Protein AF-A0A930HSR8-F1 (afdb_monomer_lite)

Structure (mmCIF, N/CA/C/O backbone):
data_AF-A0A930HSR8-F1
#
_entry.id   AF-A0A930HSR8-F1
#
loop_
_atom_site.group_PDB
_atom_site.id
_atom_site.type_symbol
_atom_site.label_atom_id
_atom_site.label_alt_id
_atom_site.label_comp_id
_atom_site.label_asym_id
_atom_site.label_entity_id
_atom_site.label_seq_id
_atom_site.pdbx_PDB_ins_code
_atom_site.Cartn_x
_atom_site.Cartn_y
_atom_site.Cartn_z
_atom_site.occupancy
_atom_site.B_iso_or_equiv
_atom_site.auth_seq_id
_atom_site.auth_comp_id
_atom_site.auth_asym_id
_atom_site.auth_atom_id
_atom_site.pdbx_PDB_model_num
ATOM 1 N N . PRO A 1 1 ? -12.638 -20.831 17.268 1.00 45.84 1 PRO A N 1
ATOM 2 C CA . PRO A 1 1 ? -13.968 -20.301 16.888 1.00 45.84 1 PRO A CA 1
ATOM 3 C C . PRO A 1 1 ? -13.780 -19.045 16.035 1.00 45.84 1 PRO A C 1
ATOM 5 O O . PRO A 1 1 ? -13.174 -18.096 16.514 1.00 45.84 1 PRO A O 1
ATOM 8 N N . ASP A 1 2 ? -14.243 -19.056 14.787 1.00 42.59 2 ASP A N 1
ATOM 9 C CA . ASP A 1 2 ? -13.877 -18.049 13.773 1.00 42.59 2 ASP A CA 1
ATOM 10 C C . ASP A 1 2 ? -14.566 -16.676 13.941 1.00 42.59 2 ASP A C 1
ATOM 12 O O . ASP A 1 2 ? -14.637 -15.903 12.994 1.00 42.59 2 ASP A O 1
ATOM 16 N N . SER A 1 3 ? -15.090 -16.352 15.132 1.00 52.72 3 SER A N 1
ATOM 17 C CA . SER A 1 3 ? -15.753 -15.070 15.451 1.00 52.72 3 SER A CA 1
ATOM 18 C C . SER A 1 3 ? -16.795 -14.601 14.417 1.00 52.72 3 SER A C 1
ATOM 20 O O . SER A 1 3 ? -17.037 -13.407 14.262 1.00 52.72 3 SER A O 1
ATOM 22 N N . ILE A 1 4 ? -17.431 -15.539 13.706 1.00 63.81 4 ILE A N 1
ATOM 23 C CA . ILE A 1 4 ? -18.415 -15.239 12.662 1.00 63.81 4 ILE A CA 1
ATOM 24 C C . ILE A 1 4 ? -19.750 -14.894 13.324 1.00 63.81 4 ILE A C 1
ATOM 26 O O . ILE A 1 4 ? -20.379 -15.756 13.946 1.00 63.81 4 ILE A O 1
ATOM 30 N N . LEU A 1 5 ? -20.198 -13.648 13.155 1.00 68.50 5 LEU A N 1
ATOM 31 C CA . LEU A 1 5 ? -21.544 -13.218 13.528 1.00 68.50 5 LEU A CA 1
ATOM 32 C C . LEU A 1 5 ? -22.574 -13.970 12.674 1.00 68.50 5 LEU A C 1
ATOM 34 O O . LEU A 1 5 ? -22.466 -14.013 11.449 1.00 68.50 5 LEU A O 1
ATOM 38 N N . LYS A 1 6 ? -23.578 -14.565 13.320 1.00 73.88 6 LYS A N 1
ATOM 39 C CA . LYS A 1 6 ? -24.689 -15.246 12.647 1.00 73.88 6 LYS A CA 1
ATOM 40 C C . LYS A 1 6 ? -26.006 -14.645 13.104 1.00 73.88 6 LYS A C 1
ATOM 42 O O . LYS A 1 6 ? -26.254 -14.548 14.303 1.00 73.88 6 LYS A O 1
ATOM 47 N N . GLU A 1 7 ? -26.846 -14.276 12.147 1.00 75.94 7 GLU A N 1
ATOM 48 C CA . GLU A 1 7 ? -28.178 -13.748 12.423 1.00 75.94 7 GLU A CA 1
ATOM 49 C C . GLU A 1 7 ? -29.183 -14.885 12.628 1.00 75.94 7 GLU A C 1
ATOM 51 O O . GLU A 1 7 ? -29.197 -15.873 11.889 1.00 75.94 7 GLU A O 1
ATOM 56 N N . ILE A 1 8 ? -30.039 -14.737 13.638 1.00 75.50 8 ILE A N 1
ATOM 57 C CA . ILE A 1 8 ? -31.178 -15.621 13.896 1.00 75.50 8 ILE A CA 1
ATOM 58 C C . ILE A 1 8 ? -32.436 -14.771 14.073 1.00 75.50 8 ILE A C 1
ATOM 60 O O . ILE A 1 8 ? -32.384 -13.680 14.634 1.00 75.50 8 ILE A O 1
ATOM 64 N N . SER A 1 9 ? -33.583 -15.267 13.606 1.00 76.81 9 SER A N 1
ATOM 65 C CA . SER A 1 9 ? -34.865 -14.575 13.797 1.00 76.81 9 SER A CA 1
ATOM 66 C C . SER A 1 9 ? -35.239 -14.508 15.283 1.00 76.81 9 SER A C 1
ATOM 68 O O . SER A 1 9 ? -35.021 -15.489 16.001 1.00 76.81 9 SER A O 1
ATOM 70 N N . GLU A 1 10 ? -35.916 -13.440 15.703 1.00 73.31 10 GLU A N 1
ATOM 71 C CA . GLU A 1 10 ? -36.428 -13.277 17.071 1.00 73.31 10 GLU A CA 1
ATOM 72 C C . GLU A 1 10 ? -37.316 -14.454 17.517 1.00 73.31 10 GLU A C 1
ATOM 74 O O . GLU A 1 10 ? -37.155 -14.961 18.626 1.00 73.31 10 GLU A O 1
ATOM 79 N N . ASP A 1 11 ? -38.190 -14.955 16.637 1.00 74.75 11 ASP A N 1
ATOM 80 C CA . ASP A 1 11 ? -39.046 -16.118 16.920 1.00 74.75 11 ASP A CA 1
ATOM 81 C C . ASP A 1 11 ? -38.234 -17.381 17.223 1.00 74.75 11 ASP A C 1
ATOM 83 O O . ASP A 1 11 ? -38.582 -18.158 18.111 1.00 74.75 11 ASP A O 1
ATOM 87 N N . THR A 1 12 ? -37.131 -17.586 16.500 1.00 72.44 12 THR A N 1
ATOM 88 C CA . THR A 1 12 ? -36.207 -18.696 16.765 1.00 72.44 12 THR A CA 1
ATOM 89 C C . THR A 1 12 ? -35.508 -18.486 18.103 1.00 72.44 12 THR A C 1
ATOM 91 O O . THR A 1 12 ? -35.515 -19.397 18.921 1.00 72.44 12 THR A O 1
ATOM 94 N N . PHE A 1 13 ? -34.989 -17.286 18.380 1.00 72.56 13 PHE A N 1
ATOM 95 C CA . PHE A 1 13 ? -34.345 -16.971 19.659 1.00 72.56 13 PHE A CA 1
ATOM 96 C C . PHE A 1 13 ? -35.282 -17.188 20.859 1.00 72.56 13 PHE A C 1
ATOM 98 O O . PHE A 1 13 ? -34.909 -17.857 21.816 1.00 72.56 13 PHE A O 1
ATOM 105 N N . ARG A 1 14 ? -36.534 -16.716 20.788 1.00 70.50 14 ARG A N 1
ATOM 106 C CA . ARG A 1 14 ? -37.533 -16.880 21.863 1.00 70.50 14 ARG A CA 1
ATOM 107 C C . ARG A 1 14 ? -37.911 -18.339 22.136 1.00 70.50 14 ARG A C 1
ATOM 109 O O . ARG A 1 14 ? -38.393 -18.644 23.223 1.00 70.50 14 ARG A O 1
ATOM 116 N N . ARG A 1 15 ? -37.740 -19.230 21.154 1.00 69.44 15 ARG A N 1
ATOM 117 C CA . ARG A 1 15 ? -38.035 -20.671 21.269 1.00 69.44 15 ARG A CA 1
ATOM 118 C C . ARG A 1 15 ? -36.832 -21.491 21.728 1.00 69.44 15 ARG A C 1
ATOM 120 O O . ARG A 1 15 ? -37.000 -22.653 22.088 1.00 69.44 15 ARG A O 1
ATOM 127 N N . VAL A 1 16 ? -35.641 -20.903 21.712 1.00 69.00 16 VAL A N 1
ATOM 128 C CA . VAL A 1 16 ? -34.413 -21.520 22.203 1.00 69.00 16 VAL A CA 1
ATOM 129 C C . VAL A 1 16 ? -34.373 -21.347 23.724 1.00 69.00 16 VAL A C 1
ATOM 131 O O . VAL A 1 16 ? -34.068 -20.271 24.230 1.00 69.00 16 VAL A O 1
ATOM 134 N N . SER A 1 17 ? -34.716 -22.404 24.467 1.00 65.88 17 SER A N 1
ATOM 135 C CA . SER A 1 17 ? -34.492 -22.463 25.917 1.00 65.88 17 SER A CA 1
ATOM 136 C C . SER A 1 17 ? -33.136 -23.099 26.229 1.00 65.88 17 SER A C 1
ATOM 138 O O . SER A 1 17 ? -32.524 -23.756 25.382 1.00 65.88 17 SER A O 1
ATOM 140 N N . LYS A 1 18 ? -32.671 -22.929 27.472 1.00 63.41 18 LYS A N 1
ATOM 141 C CA . LYS A 1 18 ? -31.470 -23.614 27.966 1.00 63.41 18 LYS A CA 1
ATOM 142 C C . LYS A 1 18 ? -31.594 -25.136 27.802 1.00 63.41 18 LYS A C 1
ATOM 144 O O . LYS A 1 18 ? -30.636 -25.762 27.370 1.00 63.41 18 LYS A O 1
ATOM 149 N N . GLU A 1 19 ? -32.783 -25.699 28.034 1.00 63.97 19 GLU A N 1
ATOM 150 C CA . GLU A 1 19 ? -33.034 -27.137 27.863 1.00 63.97 19 GLU A CA 1
ATOM 151 C C . GLU A 1 19 ? -32.897 -27.568 26.396 1.00 63.97 19 GLU A C 1
ATOM 153 O O . GLU A 1 19 ? -32.244 -28.565 26.106 1.00 63.97 19 GLU A O 1
ATOM 158 N N . VAL A 1 20 ? -33.429 -26.777 25.455 1.00 64.31 20 VAL A N 1
ATOM 159 C CA . VAL A 1 20 ? -33.316 -27.057 24.012 1.00 64.31 20 VAL A CA 1
ATOM 160 C C . VAL A 1 20 ? -31.854 -27.014 23.548 1.00 64.31 20 VAL A C 1
ATOM 162 O O . VAL A 1 20 ? -31.445 -27.814 22.711 1.00 64.31 20 VAL A O 1
ATOM 165 N N . LEU A 1 21 ? -31.039 -26.105 24.092 1.00 65.12 21 LEU A N 1
ATOM 166 C CA . LEU A 1 21 ? -29.607 -26.018 23.772 1.00 65.12 21 LEU A CA 1
ATOM 167 C C . LEU A 1 21 ? -28.766 -27.131 24.412 1.00 65.12 21 LEU A C 1
ATOM 169 O O . LEU A 1 21 ? -27.708 -27.467 23.879 1.00 65.12 21 LEU A O 1
ATOM 173 N N . GLU A 1 22 ? -29.208 -27.674 25.547 1.00 62.16 22 GLU A N 1
ATOM 174 C CA . GLU A 1 22 ? -28.568 -28.801 26.234 1.00 62.16 22 GLU A CA 1
ATOM 175 C C . GLU A 1 22 ? -28.909 -30.145 25.568 1.00 62.16 22 GLU A C 1
ATOM 177 O O . GLU A 1 22 ? -28.028 -30.998 25.445 1.00 62.16 22 GLU A O 1
ATOM 182 N N . GLU A 1 23 ? -30.142 -30.320 25.073 1.00 62.81 23 GLU A N 1
ATOM 183 C CA . GLU A 1 23 ? -30.565 -31.512 24.317 1.00 62.81 23 GLU A CA 1
ATOM 184 C C . GLU A 1 23 ? -29.809 -31.663 22.991 1.00 62.81 23 GLU A C 1
ATOM 186 O O . GLU A 1 23 ? -29.464 -32.775 22.581 1.00 62.81 23 GLU A O 1
ATOM 191 N N . VAL A 1 24 ? -29.494 -30.546 22.329 1.00 61.38 24 VAL A N 1
ATOM 192 C CA . VAL A 1 24 ? -28.676 -30.531 21.110 1.00 61.38 24 VAL A CA 1
ATOM 193 C C . VAL A 1 24 ? -27.201 -30.399 21.501 1.00 61.38 24 VAL A C 1
ATOM 195 O O . VAL A 1 24 ? -26.554 -29.369 21.295 1.00 61.38 24 VAL A O 1
ATOM 198 N N . GLY A 1 25 ? -26.695 -31.459 22.136 1.00 51.09 25 GLY A N 1
ATOM 199 C CA . GLY A 1 25 ? -25.379 -31.516 22.771 1.00 51.09 25 GLY A CA 1
ATOM 200 C C . GLY A 1 25 ? -24.265 -30.832 21.968 1.00 51.09 25 GLY A C 1
ATOM 201 O O . GLY A 1 25 ? -23.979 -31.191 20.827 1.00 51.09 25 GLY A O 1
ATOM 202 N N . GLY A 1 26 ? -23.625 -29.841 22.594 1.00 59.12 26 GLY A N 1
ATOM 203 C CA . GLY A 1 26 ? -22.461 -29.124 22.066 1.00 59.12 26 GLY A CA 1
ATOM 204 C C . GLY A 1 26 ? -22.746 -27.728 21.505 1.00 59.12 26 GLY A C 1
ATOM 205 O O . GLY A 1 26 ? -21.828 -26.907 21.486 1.00 59.12 26 GLY A O 1
ATOM 206 N N . ILE A 1 27 ? -23.987 -27.394 21.124 1.00 62.84 27 ILE A N 1
ATOM 207 C CA . ILE A 1 27 ? -24.301 -26.077 20.528 1.00 62.84 27 ILE A CA 1
ATOM 208 C C . ILE A 1 27 ? -24.145 -24.931 21.531 1.00 62.84 27 ILE A C 1
ATOM 210 O O . ILE A 1 27 ? -23.561 -23.903 21.185 1.00 62.84 27 ILE A O 1
ATOM 214 N N . SER A 1 28 ? -24.575 -25.113 22.783 1.00 61.28 28 SER A N 1
ATOM 215 C CA . SER A 1 28 ? -24.410 -24.096 23.838 1.00 61.28 28 SER A CA 1
ATOM 216 C C . SER A 1 28 ? -22.945 -23.709 24.067 1.00 61.28 28 SER A C 1
ATOM 218 O O . SER A 1 28 ? -22.644 -22.575 24.425 1.00 61.28 28 SER A O 1
ATOM 220 N N . SER A 1 29 ? -22.014 -24.638 23.825 1.00 61.50 29 SER A N 1
ATOM 221 C CA . SER A 1 29 ? -20.582 -24.401 23.996 1.00 61.50 29 SER A CA 1
ATOM 222 C C . SER A 1 29 ? -19.934 -23.628 22.841 1.00 61.50 29 SER A C 1
ATOM 224 O O . SER A 1 29 ? -18.860 -23.060 23.028 1.00 61.50 29 SER A O 1
ATOM 226 N N . MET A 1 30 ? -20.594 -23.579 21.677 1.00 64.50 30 MET A N 1
ATOM 227 C CA . MET A 1 30 ? -20.129 -22.864 20.483 1.00 64.50 30 MET A CA 1
ATOM 228 C C . MET A 1 30 ? -20.591 -21.404 20.432 1.00 64.50 30 MET A C 1
ATOM 230 O O . MET A 1 30 ? -20.029 -20.613 19.675 1.00 64.50 30 MET A O 1
ATOM 234 N N . ILE A 1 31 ? -21.614 -21.041 21.207 1.00 68.44 31 ILE A N 1
ATOM 235 C CA . ILE A 1 31 ? -22.175 -19.689 21.232 1.00 68.44 31 ILE A CA 1
ATOM 236 C C . ILE A 1 31 ? -21.515 -18.911 22.374 1.00 68.44 31 ILE A C 1
ATOM 238 O O . ILE A 1 31 ? -21.717 -19.238 23.540 1.00 68.44 31 ILE A O 1
ATOM 242 N N . LYS A 1 32 ? -20.721 -17.881 22.037 1.00 67.00 32 LYS A N 1
ATOM 243 C CA . LYS A 1 32 ? -20.075 -17.004 23.035 1.00 67.00 32 LYS A CA 1
ATOM 244 C C . LYS A 1 32 ? -21.041 -15.939 23.569 1.00 67.00 32 LYS A C 1
ATOM 246 O O . LYS A 1 32 ? -21.108 -15.735 24.774 1.00 67.00 32 LYS A O 1
ATOM 251 N N . TYR A 1 33 ? -21.814 -15.306 22.682 1.00 73.44 33 TYR A N 1
ATOM 252 C CA . TYR A 1 33 ? -22.761 -14.241 23.022 1.00 73.44 33 TYR A CA 1
ATOM 253 C C . TYR A 1 33 ? -24.078 -14.399 22.268 1.00 73.44 33 TYR A C 1
ATOM 255 O O . TYR A 1 33 ? -24.089 -14.793 21.102 1.00 73.44 33 TYR A O 1
ATOM 263 N N . PHE A 1 34 ? -25.172 -14.003 22.916 1.00 75.50 34 PHE A N 1
ATOM 264 C CA . PHE A 1 34 ? -26.407 -13.631 22.237 1.00 75.50 34 PHE A CA 1
ATOM 265 C C . PHE A 1 34 ? -26.520 -12.110 22.258 1.00 75.50 34 PHE A C 1
ATOM 267 O O . PHE A 1 34 ? -26.535 -11.505 23.327 1.00 75.50 34 PHE A O 1
ATOM 274 N N . VAL A 1 35 ? -26.587 -11.496 21.077 1.00 74.56 35 VAL A N 1
ATOM 275 C CA . VAL A 1 35 ? -26.732 -10.045 20.939 1.00 74.56 35 VAL A CA 1
ATOM 276 C C . VAL A 1 35 ? -28.185 -9.737 20.596 1.00 74.56 35 VAL A C 1
ATOM 278 O O . VAL A 1 35 ? -28.711 -10.247 19.610 1.00 74.56 35 VAL A O 1
ATOM 281 N N . MET A 1 36 ? -28.831 -8.902 21.409 1.00 74.56 36 MET A N 1
ATOM 282 C CA . MET A 1 36 ? -30.168 -8.373 21.139 1.00 74.56 36 MET A CA 1
ATOM 283 C C . MET A 1 36 ? -30.115 -6.851 21.075 1.00 74.56 36 MET A C 1
ATOM 285 O O . MET A 1 36 ? -29.617 -6.209 21.997 1.00 74.56 36 MET A O 1
ATOM 289 N N . ALA A 1 37 ? -30.679 -6.276 20.016 1.00 70.94 37 ALA A N 1
ATOM 290 C CA . ALA A 1 37 ? -30.852 -4.837 19.886 1.00 70.94 37 ALA A CA 1
ATOM 291 C C . ALA A 1 37 ? -32.302 -4.457 20.212 1.00 70.94 37 ALA A C 1
ATOM 293 O O . ALA A 1 37 ? -33.238 -4.991 19.619 1.00 70.94 37 ALA A O 1
ATOM 294 N N . TYR A 1 38 ? -32.487 -3.512 21.133 1.00 69.06 38 TYR A N 1
ATOM 295 C CA . TYR A 1 38 ? -33.787 -2.922 21.448 1.00 69.06 38 TYR A CA 1
ATOM 296 C C . TYR A 1 38 ? -33.739 -1.422 21.181 1.00 69.06 38 TYR A C 1
ATOM 298 O O . TYR A 1 38 ? -32.810 -0.742 21.613 1.00 69.06 38 TYR A O 1
ATOM 306 N N . ALA A 1 39 ? -34.772 -0.887 20.530 1.00 67.88 39 ALA A N 1
ATOM 307 C CA . ALA A 1 39 ? -34.952 0.554 20.395 1.00 67.88 39 ALA A CA 1
ATOM 308 C C . ALA A 1 39 ? -35.372 1.153 21.752 1.00 67.88 39 ALA A C 1
ATOM 310 O O . ALA A 1 39 ? -36.559 1.305 22.041 1.00 67.88 39 ALA A O 1
ATOM 311 N N . ASN A 1 40 ? -34.393 1.445 22.611 1.00 65.81 40 ASN A N 1
ATOM 312 C CA . ASN A 1 40 ? -34.601 2.046 23.924 1.00 65.81 40 ASN A CA 1
ATOM 313 C C . ASN A 1 40 ? -33.709 3.279 24.087 1.00 65.81 40 ASN A C 1
ATOM 315 O O . ASN A 1 40 ? -32.489 3.156 24.175 1.00 65.81 40 ASN A O 1
ATOM 319 N N . LYS A 1 41 ? -34.341 4.452 24.209 1.00 61.16 41 LYS A N 1
ATOM 320 C CA . LYS A 1 41 ? -33.655 5.744 24.369 1.00 61.16 41 LYS A CA 1
ATOM 321 C C . LYS A 1 41 ? -32.701 5.790 25.561 1.00 61.16 41 LYS A C 1
ATOM 323 O O . LYS A 1 41 ? -31.690 6.477 25.531 1.00 61.16 41 LYS A O 1
ATOM 328 N N . GLY A 1 42 ? -32.998 5.024 26.608 1.00 60.12 42 GLY A N 1
ATOM 329 C CA . GLY A 1 42 ? -32.154 4.924 27.790 1.00 60.12 42 GLY A CA 1
ATOM 330 C C . GLY A 1 42 ? -30.865 4.114 27.595 1.00 60.12 42 GLY A C 1
ATOM 331 O O . GLY A 1 42 ? -30.001 4.156 28.468 1.00 60.12 42 GLY A O 1
ATOM 332 N N . LEU A 1 43 ? -30.726 3.377 26.487 1.00 62.94 43 LEU A N 1
ATOM 333 C CA . LEU A 1 43 ? -29.611 2.458 26.222 1.00 62.94 43 LEU A CA 1
ATOM 334 C C . LEU A 1 43 ? -28.806 2.809 24.961 1.00 62.94 43 LEU A C 1
ATOM 336 O O . LEU A 1 43 ? -27.891 2.081 24.603 1.00 62.94 43 LEU A O 1
ATOM 340 N N . GLU A 1 44 ? -29.082 3.929 24.294 1.00 58.97 44 GLU A N 1
ATOM 341 C CA . GLU A 1 44 ? -28.464 4.280 22.999 1.00 58.97 44 GLU A CA 1
ATOM 342 C C . GLU A 1 44 ? -26.932 4.366 23.006 1.00 58.97 44 GLU A C 1
ATOM 344 O O . GLU A 1 44 ? -26.301 4.262 21.959 1.00 58.97 44 GLU A O 1
ATOM 349 N N . ARG A 1 45 ? -26.323 4.554 24.180 1.00 60.94 45 ARG A N 1
ATOM 350 C CA . ARG A 1 45 ? -24.862 4.609 24.363 1.00 60.94 45 ARG A CA 1
ATOM 351 C C . ARG A 1 45 ? -24.343 3.547 25.327 1.00 60.94 45 ARG A C 1
ATOM 353 O O . ARG A 1 45 ? -23.232 3.669 25.833 1.00 60.94 45 ARG A O 1
ATOM 360 N N . LEU A 1 46 ? -25.167 2.550 25.641 1.00 68.50 46 LEU A N 1
ATOM 361 C CA . LEU A 1 46 ? -24.895 1.551 26.667 1.00 68.50 46 LEU A CA 1
ATOM 362 C C . LEU A 1 46 ? -25.198 0.167 26.112 1.00 68.50 46 LEU A C 1
ATOM 364 O O . LEU A 1 46 ? -26.332 -0.144 25.762 1.00 68.50 46 LEU A O 1
ATOM 368 N N . SER A 1 47 ? -24.183 -0.687 26.096 1.00 73.88 47 SER A N 1
ATOM 369 C CA . SER A 1 47 ? -24.388 -2.121 25.918 1.00 73.88 47 SER A CA 1
ATOM 370 C C . SER A 1 47 ? -24.438 -2.776 27.292 1.00 73.88 47 SER A C 1
ATOM 372 O O . SER A 1 47 ? -23.558 -2.549 28.121 1.00 73.88 47 SER A O 1
ATOM 374 N N . ILE A 1 48 ? -25.483 -3.564 27.544 1.00 78.44 48 ILE A N 1
ATOM 375 C CA . ILE A 1 48 ? -25.608 -4.351 28.772 1.00 78.44 48 ILE A CA 1
ATOM 376 C C . ILE A 1 48 ? -25.233 -5.784 28.440 1.00 78.44 48 ILE A C 1
ATOM 378 O O . ILE A 1 48 ? -25.809 -6.393 27.539 1.00 78.44 48 ILE A O 1
ATOM 382 N N . LEU A 1 49 ? -24.283 -6.310 29.200 1.00 79.25 49 LEU A N 1
ATOM 383 C CA . LEU A 1 49 ? -23.840 -7.685 29.096 1.00 79.25 49 LEU A CA 1
ATOM 384 C C . LEU A 1 49 ? -24.345 -8.450 30.314 1.00 79.25 49 LEU A C 1
ATOM 386 O O . LEU A 1 49 ? -23.884 -8.223 31.431 1.00 79.25 49 LEU A O 1
ATOM 390 N N . ASP A 1 50 ? -25.337 -9.309 30.094 1.00 78.50 50 ASP A N 1
ATOM 391 C CA . ASP A 1 50 ? -25.867 -10.186 31.135 1.00 78.50 50 ASP A CA 1
ATOM 392 C C . ASP A 1 50 ? -24.994 -11.440 31.235 1.00 78.50 50 ASP A C 1
ATOM 394 O O . ASP A 1 50 ? -24.793 -12.152 30.247 1.00 78.50 50 ASP A O 1
ATOM 398 N N . THR A 1 51 ? -24.434 -11.692 32.417 1.00 70.12 51 THR A N 1
ATOM 399 C CA . THR A 1 51 ? -23.525 -12.817 32.660 1.00 70.12 51 THR A CA 1
ATOM 400 C C . THR A 1 51 ? -24.224 -13.900 33.480 1.00 70.12 51 THR A C 1
ATOM 402 O O . THR A 1 51 ? -24.978 -13.571 34.400 1.00 70.12 51 THR A O 1
ATOM 405 N N . PRO A 1 52 ? -23.924 -15.194 33.262 1.00 64.69 52 PRO A N 1
ATOM 406 C CA . PRO A 1 52 ? -24.277 -16.236 34.221 1.00 64.69 52 PRO A CA 1
ATOM 407 C C . PRO A 1 52 ? -23.818 -15.861 35.642 1.00 64.69 52 PRO A C 1
ATOM 409 O O . PRO A 1 52 ? -22.809 -15.181 35.830 1.00 64.69 52 PRO A O 1
ATOM 412 N N . GLY A 1 53 ? -24.572 -16.272 36.663 1.00 59.00 53 GLY A N 1
ATOM 413 C CA . GLY A 1 53 ? -24.261 -15.907 38.045 1.00 59.00 53 GLY A CA 1
ATOM 414 C C . GLY A 1 53 ? -22.899 -16.445 38.502 1.00 59.00 53 GLY A C 1
ATOM 415 O O . GLY A 1 53 ? -22.586 -17.610 38.283 1.00 59.00 53 GLY A O 1
ATOM 416 N N . PHE A 1 54 ? -22.147 -15.626 39.247 1.00 55.72 54 PHE A N 1
ATOM 417 C CA . PHE A 1 54 ? -20.843 -15.924 39.877 1.00 55.72 54 PHE A CA 1
ATOM 418 C C . PHE A 1 54 ? -20.821 -17.113 40.870 1.00 55.72 54 PHE A C 1
ATOM 420 O O . PHE A 1 54 ? -19.880 -17.258 41.653 1.00 55.72 54 PHE A O 1
ATOM 427 N N . SER A 1 55 ? -21.891 -17.904 40.941 1.00 52.41 55 SER A N 1
ATOM 428 C CA . SER A 1 55 ? -22.093 -18.992 41.899 1.00 52.41 55 SER A CA 1
ATOM 429 C C . SER A 1 55 ? -22.083 -20.381 41.262 1.00 52.41 55 SER A C 1
ATOM 431 O O . SER A 1 55 ? -22.365 -21.348 41.971 1.00 52.41 55 SER A O 1
ATOM 433 N N . SER A 1 56 ? -21.816 -20.506 39.959 1.00 51.34 56 SER A N 1
ATOM 434 C CA . SER A 1 56 ? -21.680 -21.816 39.322 1.00 51.34 56 SER A CA 1
ATOM 435 C C . SER A 1 56 ? -20.470 -22.569 39.896 1.00 51.34 56 SER A C 1
ATOM 437 O O . SER A 1 56 ? -19.434 -21.993 40.225 1.00 51.34 56 SER A O 1
ATOM 439 N N . GLN A 1 57 ? -20.633 -23.879 40.079 1.00 51.03 57 GLN A N 1
ATOM 440 C CA . GLN A 1 57 ? -19.576 -24.808 40.505 1.00 51.03 57 GLN A CA 1
ATOM 441 C C . GLN A 1 57 ? -18.751 -25.340 39.325 1.00 51.03 57 GLN A C 1
ATOM 443 O O . GLN A 1 57 ? -17.938 -26.242 39.509 1.00 51.03 57 GLN A O 1
ATOM 448 N N . ASP A 1 58 ? -18.975 -24.795 38.131 1.00 60.91 58 ASP A N 1
ATOM 449 C CA . ASP A 1 58 ? -18.341 -25.216 36.890 1.00 60.91 58 ASP A CA 1
ATOM 450 C C . ASP A 1 58 ? -17.163 -24.285 36.563 1.00 60.91 58 ASP A C 1
ATOM 452 O O . ASP A 1 58 ? -1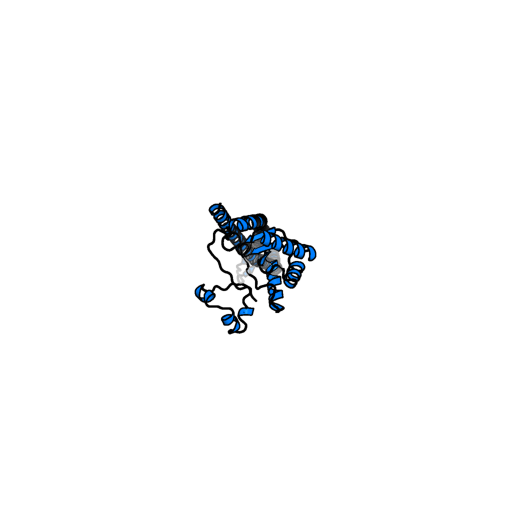7.340 -23.079 36.377 1.00 60.91 58 ASP A O 1
ATOM 456 N N . GLU A 1 59 ? -15.952 -24.843 36.507 1.00 60.81 59 GLU A N 1
ATOM 457 C CA . GLU A 1 59 ? -14.722 -24.109 36.178 1.00 60.81 59 GLU A CA 1
ATOM 458 C C . GLU A 1 59 ? -14.789 -23.466 34.778 1.00 60.81 59 GLU A C 1
ATOM 460 O O . GLU A 1 59 ? -14.168 -22.427 34.543 1.00 60.81 59 GLU A O 1
ATOM 465 N N . VAL A 1 60 ? -15.589 -24.027 33.859 1.00 62.59 60 VAL A N 1
ATOM 466 C CA . VAL A 1 60 ? -15.791 -23.481 32.507 1.00 62.59 60 VAL A CA 1
ATOM 467 C C . VAL A 1 60 ? -16.631 -22.202 32.541 1.00 62.59 60 VAL A C 1
ATOM 469 O O . VAL A 1 60 ? -16.330 -21.246 31.821 1.00 62.59 60 VAL A O 1
ATOM 472 N N . ASP A 1 61 ? -17.658 -22.152 33.392 1.00 60.81 61 ASP A N 1
ATOM 473 C CA . ASP A 1 61 ? -18.498 -20.963 33.566 1.00 60.81 61 ASP A CA 1
ATOM 474 C C . ASP A 1 61 ? -17.734 -19.835 34.264 1.00 60.81 61 ASP A C 1
ATOM 476 O O . ASP A 1 61 ? -17.914 -18.661 33.927 1.00 60.81 61 ASP A O 1
ATOM 480 N N . GLU A 1 62 ? -16.848 -20.179 35.203 1.00 64.06 62 GLU A N 1
ATOM 481 C CA . GLU A 1 62 ? -15.972 -19.210 35.860 1.00 64.06 62 GLU A CA 1
ATOM 482 C C . GLU A 1 62 ? -15.038 -18.558 34.832 1.00 64.06 62 GLU A C 1
ATOM 484 O O . GLU A 1 62 ? -15.021 -17.334 34.722 1.00 64.06 62 GLU A O 1
ATOM 489 N N . GLN A 1 63 ? -14.350 -19.354 34.005 1.00 64.62 63 GLN A N 1
ATOM 490 C CA . GLN A 1 63 ? -13.438 -18.855 32.968 1.00 64.62 63 GLN A CA 1
ATOM 491 C C . GLN A 1 63 ? -14.152 -17.982 31.921 1.00 64.62 63 GLN A C 1
ATOM 493 O O . GLN A 1 63 ? -13.644 -16.927 31.539 1.00 64.62 63 GLN A O 1
ATOM 498 N N . ARG A 1 64 ? -15.358 -18.371 31.485 1.00 64.62 64 ARG A N 1
ATOM 499 C CA . ARG A 1 64 ? -16.172 -17.556 30.562 1.00 64.62 64 ARG A CA 1
ATOM 500 C C . ARG A 1 64 ? -16.570 -16.227 31.185 1.00 64.62 64 ARG A C 1
ATOM 502 O O . ARG A 1 64 ? -16.454 -15.188 30.546 1.00 64.62 64 ARG A O 1
ATOM 509 N N . THR A 1 65 ? -17.000 -16.250 32.441 1.00 63.72 65 THR A N 1
ATOM 510 C CA . THR A 1 65 ? -17.373 -15.036 33.173 1.00 63.72 65 THR A CA 1
ATOM 511 C C . THR A 1 65 ? -16.155 -14.121 33.375 1.00 63.72 65 THR A C 1
ATOM 513 O O . THR A 1 65 ? -16.285 -12.905 33.271 1.00 63.72 65 THR A O 1
ATOM 516 N N . MET A 1 66 ? -14.953 -14.681 33.569 1.00 68.88 66 MET A N 1
ATOM 517 C CA . MET A 1 66 ? -13.697 -13.919 33.660 1.00 68.88 66 MET A CA 1
ATOM 518 C C . MET A 1 66 ? -13.349 -13.174 32.366 1.00 68.88 66 MET A C 1
ATOM 520 O O . MET A 1 66 ? -13.022 -11.988 32.425 1.00 68.88 66 MET A O 1
ATOM 524 N N . GLU A 1 67 ? -13.399 -13.852 31.212 1.00 65.38 67 GLU A N 1
ATOM 525 C CA . GLU A 1 67 ? -13.109 -13.233 29.907 1.00 65.38 67 GLU A CA 1
ATOM 526 C C . GLU A 1 67 ? -14.052 -12.056 29.642 1.00 65.38 67 GLU A C 1
ATOM 528 O O . GLU A 1 67 ? -13.624 -10.992 29.201 1.00 65.38 67 GLU A O 1
ATOM 533 N N . VAL A 1 68 ? -15.319 -12.227 30.013 1.00 66.06 68 VAL A N 1
ATOM 534 C CA . VAL A 1 68 ? -16.384 -11.253 29.796 1.00 66.06 68 VAL A CA 1
ATOM 535 C C . VAL A 1 68 ? -16.247 -10.003 30.679 1.00 66.06 68 VAL A C 1
ATOM 537 O O . VAL A 1 68 ? -16.480 -8.890 30.213 1.00 66.06 68 VAL A O 1
ATOM 540 N N . ILE A 1 69 ? -15.827 -10.142 31.941 1.00 68.94 69 ILE A N 1
ATOM 541 C CA . ILE A 1 69 ? -15.735 -9.010 32.887 1.00 68.94 69 ILE A CA 1
ATOM 542 C C . ILE A 1 69 ? -14.738 -7.935 32.439 1.00 68.94 69 ILE A C 1
ATOM 544 O O . ILE A 1 69 ? -14.959 -6.751 32.700 1.00 68.94 69 ILE A O 1
ATOM 548 N N . ASN A 1 70 ? -13.653 -8.324 31.767 1.00 66.81 70 ASN A N 1
ATOM 549 C CA . ASN A 1 70 ? -12.636 -7.377 31.302 1.00 66.81 70 ASN A CA 1
ATOM 550 C C . ASN A 1 70 ? -12.992 -6.682 29.978 1.00 66.81 70 ASN A C 1
ATOM 552 O O . ASN A 1 70 ? -12.357 -5.680 29.647 1.00 66.81 70 ASN A O 1
ATOM 556 N N . GLU A 1 71 ? -14.006 -7.162 29.250 1.00 70.88 71 GLU A N 1
ATOM 557 C CA . GLU A 1 71 ? -14.520 -6.507 28.038 1.00 70.88 71 GLU A CA 1
ATOM 558 C C . GLU A 1 71 ? -15.389 -5.269 28.371 1.00 70.88 71 GLU A C 1
ATOM 560 O O . GLU A 1 71 ? -15.608 -4.421 27.508 1.00 70.88 71 GLU A O 1
ATOM 565 N N . CYS A 1 72 ? -15.846 -5.119 29.623 1.00 76.81 72 CYS A N 1
ATOM 566 C CA . CYS A 1 72 ? -16.735 -4.037 30.062 1.00 76.81 72 CYS A CA 1
ATOM 567 C C . CYS A 1 72 ? -15.995 -2.789 30.590 1.00 76.81 72 CYS A C 1
ATOM 569 O O . CYS A 1 72 ? -14.912 -2.868 31.175 1.00 76.81 72 CYS A O 1
ATOM 571 N N . ASP A 1 73 ? -16.638 -1.620 30.486 1.00 78.31 73 ASP A N 1
ATOM 572 C CA . ASP A 1 73 ? -16.144 -0.365 31.079 1.00 78.31 73 ASP A CA 1
ATOM 573 C C . ASP A 1 73 ? -16.401 -0.262 32.592 1.00 78.31 73 ASP A C 1
ATOM 575 O O . ASP A 1 73 ? -15.648 0.400 33.307 1.00 78.31 73 ASP A O 1
ATOM 579 N N . ALA A 1 74 ? -17.447 -0.924 33.094 1.00 83.50 74 ALA A N 1
ATOM 580 C CA . ALA A 1 74 ? -17.800 -0.996 34.510 1.00 83.50 74 ALA A CA 1
ATOM 581 C C . ALA A 1 74 ? -18.571 -2.288 34.820 1.00 83.50 74 ALA A C 1
ATOM 583 O O . ALA A 1 74 ? -19.283 -2.812 33.964 1.00 83.50 74 ALA A O 1
ATOM 584 N N . LEU A 1 75 ? -18.471 -2.770 36.063 1.00 86.81 75 LEU A N 1
ATOM 585 C CA . LEU A 1 75 ? -19.254 -3.901 36.565 1.00 86.81 75 LEU A CA 1
ATOM 586 C C . LEU A 1 75 ? -20.362 -3.409 37.503 1.00 86.81 75 LEU A C 1
ATOM 588 O O . LEU A 1 75 ? -20.090 -2.715 38.484 1.00 86.81 75 LEU A O 1
ATOM 592 N N . PHE A 1 76 ? -21.600 -3.827 37.238 1.00 87.31 76 PHE A N 1
ATOM 593 C CA . PHE A 1 76 ? -22.750 -3.601 38.113 1.00 87.31 76 PHE A CA 1
ATOM 594 C C . PHE A 1 76 ? -23.133 -4.905 38.807 1.00 87.31 76 PHE A C 1
ATOM 596 O O . PHE A 1 76 ? -23.726 -5.797 38.205 1.00 87.31 76 PHE A O 1
ATOM 603 N N . TRP A 1 77 ? -22.797 -5.027 40.090 1.00 88.25 77 TRP A N 1
ATOM 604 C CA . TRP A 1 77 ? -23.105 -6.222 40.863 1.00 88.25 77 TRP A CA 1
ATOM 605 C C . TRP A 1 77 ? -24.446 -6.082 41.585 1.00 88.25 77 TRP A C 1
ATOM 607 O O . TRP A 1 77 ? -24.595 -5.279 42.508 1.00 88.25 77 TRP A O 1
ATOM 617 N N . VAL A 1 78 ? -25.432 -6.869 41.155 1.00 87.75 78 VAL A N 1
ATOM 618 C CA . VAL A 1 78 ? -26.787 -6.861 41.718 1.00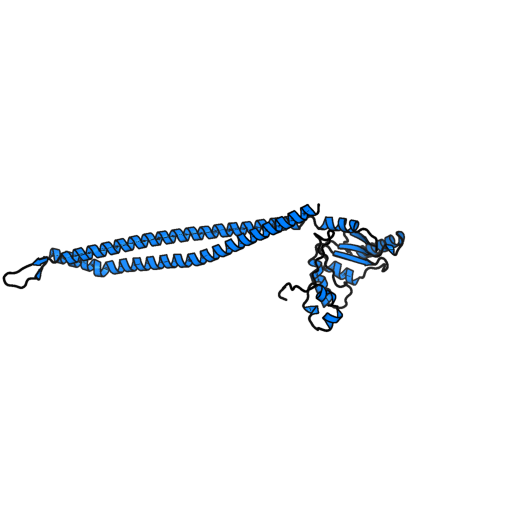 87.75 78 VAL A CA 1
ATOM 619 C C . VAL A 1 78 ? -26.865 -7.744 42.966 1.00 87.75 78 VAL A C 1
ATOM 621 O O . VAL A 1 78 ? -26.548 -8.932 42.922 1.00 87.75 78 VAL A O 1
ATOM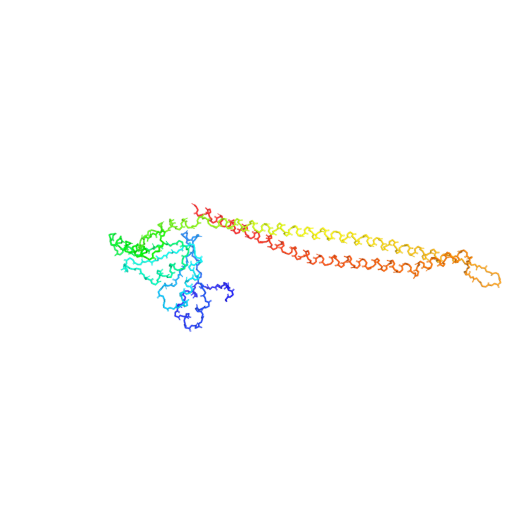 624 N N . VAL A 1 79 ? -27.325 -7.169 44.078 1.00 88.00 79 VAL A N 1
ATOM 625 C CA . VAL A 1 79 ? -27.446 -7.817 45.390 1.00 88.00 79 VAL A CA 1
ATOM 626 C C . VAL A 1 79 ? -28.871 -7.653 45.908 1.00 88.00 79 VAL A C 1
ATOM 628 O O . VAL A 1 79 ? -29.389 -6.544 45.977 1.00 88.00 79 VAL A O 1
ATOM 631 N N . ASP A 1 80 ? -29.515 -8.750 46.302 1.00 87.44 80 ASP A N 1
ATOM 632 C CA . ASP A 1 80 ? -30.849 -8.712 46.910 1.00 87.44 80 ASP A CA 1
ATOM 633 C C . ASP A 1 80 ? -30.770 -8.172 48.349 1.00 87.44 80 ASP A C 1
ATOM 635 O O . ASP A 1 80 ? -30.078 -8.743 49.193 1.00 87.44 80 ASP A O 1
ATOM 639 N N . VAL A 1 81 ? -31.511 -7.106 48.675 1.00 87.56 81 VAL A N 1
ATOM 640 C CA . VAL A 1 81 ? -31.542 -6.538 50.038 1.00 87.56 81 VAL A CA 1
ATOM 641 C C . VAL A 1 81 ? -31.998 -7.555 51.098 1.00 87.56 81 VAL A C 1
ATOM 643 O O . VAL A 1 81 ? -31.733 -7.400 52.298 1.00 87.56 81 VAL A O 1
ATOM 646 N N . ASN A 1 82 ? -32.700 -8.609 50.679 1.00 84.38 82 ASN A N 1
ATOM 647 C CA . ASN A 1 82 ? -33.216 -9.654 51.551 1.00 84.38 82 ASN A CA 1
ATOM 648 C C . ASN A 1 82 ? -32.173 -10.719 51.907 1.00 84.38 82 ASN A C 1
ATOM 650 O O . ASN A 1 82 ? -32.318 -11.341 52.956 1.00 84.38 82 ASN A O 1
ATOM 654 N N . SER A 1 83 ? -31.112 -10.903 51.110 1.00 78.81 83 SER A N 1
ATOM 655 C CA . SER A 1 83 ? -30.067 -11.894 51.419 1.00 78.81 83 SER A CA 1
ATOM 656 C C . SER A 1 83 ? -29.179 -11.464 52.591 1.00 78.81 83 SER A C 1
ATOM 658 O O . SER A 1 83 ? -28.612 -12.308 53.285 1.00 78.81 83 SER A O 1
ATOM 660 N N . GLY A 1 84 ? -29.040 -10.149 52.810 1.00 62.12 84 GLY A N 1
ATOM 661 C CA . GLY A 1 84 ? -28.300 -9.544 53.925 1.00 62.12 84 GLY A CA 1
ATOM 662 C C . GLY A 1 84 ? -26.794 -9.839 53.960 1.00 62.12 84 GLY A C 1
ATOM 663 O O . GLY A 1 84 ? -26.106 -9.367 54.861 1.00 62.12 84 GLY A O 1
ATOM 664 N N . THR A 1 85 ? -26.273 -10.613 53.006 1.00 68.31 85 THR A N 1
ATOM 665 C CA . THR A 1 85 ? -24.883 -11.077 52.957 1.00 68.31 85 THR A CA 1
ATOM 666 C C . THR A 1 85 ? -24.416 -11.212 51.509 1.00 68.31 85 THR A C 1
ATOM 668 O O . THR A 1 85 ? -25.196 -11.547 50.614 1.00 68.31 85 THR A O 1
ATOM 671 N N . LEU A 1 86 ? -23.132 -10.930 51.279 1.00 79.94 86 LEU A N 1
ATOM 672 C CA . LEU A 1 86 ? -22.483 -11.126 49.985 1.00 79.94 86 LEU A CA 1
ATOM 673 C C . LEU A 1 86 ? -21.890 -12.535 49.885 1.00 79.94 86 LEU A C 1
ATOM 675 O O . LEU A 1 86 ? -21.336 -13.056 50.854 1.00 79.94 86 LEU A O 1
ATOM 679 N N . ASN A 1 87 ? -21.941 -13.123 48.690 1.00 78.12 87 ASN A N 1
ATOM 680 C CA . ASN A 1 87 ? -21.291 -14.399 48.406 1.00 78.12 87 ASN A CA 1
ATOM 681 C C . ASN A 1 87 ? -19.761 -14.223 48.378 1.00 78.12 87 ASN A C 1
ATOM 683 O O . ASN A 1 87 ? -19.223 -13.529 47.516 1.00 78.12 87 ASN A O 1
ATOM 687 N N . THR A 1 88 ? -19.055 -14.878 49.303 1.00 75.06 88 THR A N 1
ATOM 688 C CA . THR A 1 88 ? -17.592 -14.788 49.435 1.00 75.06 88 THR A CA 1
ATOM 689 C C . THR A 1 88 ? -16.841 -15.278 48.193 1.00 75.06 88 THR A C 1
ATOM 691 O O . THR A 1 88 ? -15.816 -14.696 47.852 1.00 75.06 88 THR A O 1
ATOM 694 N N . ARG A 1 89 ? -17.354 -16.284 47.467 1.00 75.00 89 ARG A N 1
ATOM 695 C CA . ARG A 1 89 ? -16.729 -16.766 46.221 1.00 75.00 89 ARG A CA 1
ATOM 696 C C . ARG A 1 89 ? -16.773 -15.692 45.138 1.00 75.00 89 ARG A C 1
ATOM 698 O O . ARG A 1 89 ? -15.752 -15.410 44.522 1.00 75.00 89 ARG A O 1
ATOM 705 N N . SER A 1 90 ? -17.923 -15.041 44.967 1.00 77.81 90 SER A N 1
ATOM 706 C CA . SER A 1 90 ? -18.077 -13.939 44.012 1.00 77.81 90 SER A CA 1
ATOM 707 C C . SER A 1 90 ? -17.136 -12.778 44.342 1.00 77.81 90 SER A C 1
ATOM 709 O O . SER A 1 90 ? -16.535 -12.206 43.441 1.00 77.81 90 SER A O 1
ATOM 711 N N . ILE A 1 91 ? -16.928 -12.482 45.632 1.00 82.81 91 ILE A N 1
ATOM 712 C CA . ILE A 1 91 ? -15.953 -11.467 46.061 1.00 82.81 91 ILE A CA 1
ATOM 713 C C . ILE A 1 91 ? -14.528 -11.850 45.652 1.00 82.81 91 ILE A C 1
ATOM 715 O O . ILE A 1 91 ? -13.801 -10.991 45.158 1.00 82.81 91 ILE A O 1
ATOM 719 N N . CYS A 1 92 ? -14.120 -13.111 45.838 1.00 79.94 92 CYS A N 1
ATOM 720 C CA . CYS A 1 92 ? -12.793 -13.574 45.428 1.00 79.94 92 CYS A CA 1
ATOM 721 C C . CYS A 1 92 ? -12.572 -13.394 43.922 1.00 79.94 92 CYS A C 1
ATOM 723 O O . CYS A 1 92 ? -11.559 -12.816 43.534 1.00 79.94 92 CYS A O 1
ATOM 725 N N . VAL A 1 93 ? -13.539 -13.814 43.099 1.00 77.88 93 VAL A N 1
ATOM 726 C CA . VAL A 1 93 ? -13.470 -13.675 41.636 1.00 77.88 93 VAL A CA 1
ATOM 727 C C . VAL A 1 93 ? -13.383 -12.201 41.241 1.00 77.88 93 VAL A C 1
ATOM 729 O O . VAL A 1 93 ? -12.450 -11.799 40.549 1.00 77.88 93 VAL A O 1
ATOM 732 N N . ILE A 1 94 ? -14.294 -11.360 41.738 1.00 83.06 94 ILE A N 1
ATOM 733 C CA . ILE A 1 94 ? -14.295 -9.929 41.407 1.00 83.06 94 ILE A CA 1
ATOM 734 C C . ILE A 1 94 ? -12.970 -9.287 41.831 1.00 83.06 94 ILE A C 1
ATOM 736 O O . ILE A 1 94 ? -12.352 -8.580 41.046 1.00 83.06 94 ILE A O 1
ATOM 740 N N . ARG A 1 95 ? -12.478 -9.558 43.042 1.00 83.62 95 ARG A N 1
ATOM 741 C CA . ARG A 1 95 ? -11.225 -8.969 43.530 1.00 83.62 95 ARG A CA 1
ATOM 742 C C . ARG A 1 95 ? -10.004 -9.398 42.717 1.00 83.62 95 ARG A C 1
ATOM 744 O O . ARG A 1 95 ? -9.071 -8.612 42.575 1.00 83.62 95 ARG A O 1
ATOM 751 N N . GLN A 1 96 ? -9.969 -10.646 42.268 1.00 79.50 96 GLN A N 1
ATOM 752 C CA . GLN A 1 96 ? -8.823 -11.181 41.544 1.00 79.50 96 GLN A CA 1
ATOM 753 C C . GLN A 1 96 ? -8.764 -10.674 40.100 1.00 79.50 96 GLN A C 1
ATOM 755 O O . GLN A 1 96 ? -7.664 -10.468 39.592 1.00 79.50 96 GLN A O 1
ATOM 760 N N . TYR A 1 97 ? -9.919 -10.462 39.462 1.00 76.19 97 TYR A N 1
ATOM 761 C CA . TYR A 1 97 ? -9.992 -10.269 38.011 1.00 76.19 97 TYR A CA 1
ATOM 762 C C . TYR A 1 97 ? -10.573 -8.924 37.558 1.00 76.19 97 TYR A C 1
ATOM 764 O O . TYR A 1 97 ? -10.367 -8.547 36.406 1.00 76.19 97 TYR A O 1
ATOM 772 N N . LEU A 1 98 ? -11.286 -8.185 38.416 1.00 80.56 98 LEU A N 1
ATOM 773 C CA . LEU A 1 98 ? -11.861 -6.895 38.041 1.00 80.56 98 LEU A CA 1
ATOM 774 C C . LEU A 1 98 ? -10.824 -5.773 38.172 1.00 80.56 98 LEU A C 1
ATOM 776 O O . LEU A 1 98 ? -10.435 -5.385 39.273 1.00 80.56 98 LEU A O 1
ATOM 780 N N . HIS A 1 99 ? -10.456 -5.179 37.039 1.00 79.75 99 HIS A N 1
ATOM 781 C CA . HIS A 1 99 ? -9.615 -3.974 36.976 1.00 79.75 99 HIS A CA 1
ATOM 782 C C . HIS A 1 99 ? -10.401 -2.703 36.612 1.00 79.75 99 HIS A C 1
ATOM 784 O O . HIS A 1 99 ? -9.819 -1.660 36.312 1.00 79.75 99 HIS A O 1
ATOM 790 N N . LYS A 1 100 ? -11.732 -2.792 36.616 1.00 83.81 100 LYS A N 1
ATOM 791 C CA . LYS A 1 100 ? -12.663 -1.746 36.183 1.00 83.81 100 LYS A CA 1
ATOM 792 C C . LYS A 1 100 ? -13.518 -1.246 37.360 1.00 83.81 100 LYS A C 1
ATOM 794 O O . LYS A 1 100 ? -13.626 -1.938 38.372 1.00 83.81 100 LYS A O 1
ATOM 799 N N . PRO A 1 101 ? -14.129 -0.052 37.261 1.00 86.88 101 PRO A N 1
ATOM 800 C CA . PRO A 1 101 ? -15.078 0.460 38.249 1.00 86.88 101 PRO A CA 1
ATOM 801 C C . PRO A 1 101 ? -16.173 -0.547 38.641 1.00 86.88 101 PRO A C 1
ATOM 803 O O . PRO A 1 101 ? -16.894 -1.049 37.781 1.00 86.88 101 PRO A O 1
ATOM 806 N N . LEU A 1 102 ? -16.328 -0.795 39.946 1.00 89.12 102 LEU A N 1
ATOM 807 C CA . LEU A 1 102 ? -17.401 -1.616 40.515 1.00 89.12 102 LEU A CA 1
ATOM 808 C C . LEU A 1 102 ? -18.502 -0.744 41.124 1.00 89.12 102 LEU A C 1
ATOM 810 O O . LEU A 1 102 ? -18.229 0.087 41.993 1.00 89.12 102 LEU A O 1
ATOM 814 N N . TYR A 1 103 ? -19.748 -1.014 40.756 1.00 89.19 103 TYR A N 1
ATOM 815 C CA . TYR A 1 103 ? -20.948 -0.463 41.380 1.00 89.19 103 TYR A CA 1
ATOM 816 C C . TYR A 1 103 ? -21.790 -1.597 41.960 1.00 89.19 103 TYR A C 1
ATOM 818 O O . TYR A 1 103 ? -21.912 -2.657 41.349 1.00 89.19 103 TYR A O 1
ATOM 826 N N . ILE A 1 104 ? -22.387 -1.383 43.132 1.00 89.94 104 ILE A N 1
ATOM 827 C CA . ILE A 1 104 ? -23.304 -2.354 43.741 1.00 89.94 104 ILE A CA 1
ATOM 828 C C . ILE A 1 104 ? -24.734 -1.841 43.602 1.00 89.94 104 ILE A C 1
ATOM 830 O O . ILE A 1 104 ? -25.055 -0.753 44.078 1.00 89.94 104 ILE A O 1
ATOM 834 N N . ILE A 1 105 ? -25.597 -2.645 42.986 1.00 89.81 105 ILE A N 1
ATOM 835 C CA . ILE A 1 105 ? -27.036 -2.396 42.918 1.00 89.81 105 ILE A CA 1
ATOM 836 C C . ILE A 1 105 ? -27.699 -3.185 44.045 1.00 89.81 105 ILE A C 1
ATOM 838 O O . ILE A 1 105 ? -27.791 -4.408 43.981 1.00 89.81 105 ILE A O 1
ATOM 842 N N . ILE A 1 106 ? -28.185 -2.492 45.072 1.00 90.19 106 ILE A N 1
ATOM 843 C CA . ILE A 1 106 ? -29.024 -3.082 46.114 1.00 90.19 106 ILE A CA 1
ATOM 844 C C . ILE A 1 106 ? -30.449 -3.136 45.566 1.00 90.19 106 ILE A C 1
ATOM 846 O O . ILE A 1 106 ? -31.111 -2.110 45.430 1.00 90.19 106 ILE A O 1
ATOM 850 N N . ASN A 1 107 ? -30.898 -4.334 45.211 1.00 88.88 107 ASN A N 1
ATOM 851 C CA . ASN A 1 107 ? -32.181 -4.586 44.573 1.00 88.88 107 ASN A CA 1
ATOM 852 C C . ASN A 1 107 ? -33.268 -4.963 45.596 1.00 88.88 107 ASN A C 1
ATOM 854 O O . ASN A 1 107 ? -32.967 -5.438 46.694 1.00 88.88 107 ASN A O 1
ATOM 858 N N . LYS A 1 108 ? -34.534 -4.813 45.194 1.00 89.50 108 LYS A N 1
ATOM 859 C CA . LYS A 1 108 ? -35.747 -5.063 45.990 1.00 89.50 108 LYS A CA 1
ATOM 860 C C . LYS A 1 108 ? -35.857 -4.193 47.243 1.00 89.50 108 LYS A C 1
ATOM 862 O O . LYS A 1 108 ? -36.403 -4.622 48.254 1.00 89.50 108 LYS A O 1
ATOM 867 N N . VAL A 1 109 ? -35.342 -2.963 47.212 1.00 88.06 109 VAL A N 1
ATOM 868 C CA . VAL A 1 109 ? -35.388 -2.066 48.388 1.00 88.06 109 VAL A CA 1
ATOM 869 C C . VAL A 1 109 ? -36.814 -1.725 48.824 1.00 88.06 109 VAL A C 1
ATOM 871 O O . VAL A 1 109 ? -37.037 -1.405 49.986 1.00 88.06 109 VAL A O 1
ATOM 874 N N . ASP A 1 110 ? -37.786 -1.856 47.921 1.00 88.31 110 ASP A N 1
ATOM 875 C CA . ASP A 1 110 ? -39.215 -1.692 48.178 1.00 88.31 110 ASP A CA 1
ATOM 876 C C . ASP A 1 110 ? -39.819 -2.792 49.067 1.00 88.31 110 ASP A C 1
ATOM 878 O O . ASP A 1 110 ? -40.914 -2.610 49.597 1.00 88.31 110 ASP A O 1
ATOM 882 N N . THR A 1 111 ? -39.110 -3.905 49.292 1.00 88.62 111 THR A N 1
ATOM 883 C CA . THR A 1 111 ? -39.560 -4.977 50.196 1.00 88.62 111 THR A CA 1
ATOM 884 C C . THR A 1 111 ? -39.161 -4.750 51.653 1.00 88.62 111 THR A C 1
ATOM 886 O O . THR A 1 111 ? -39.487 -5.580 52.501 1.00 88.62 111 THR A O 1
ATOM 889 N N . LYS A 1 112 ? -38.441 -3.664 51.964 1.00 86.81 112 LYS A N 1
ATOM 890 C CA . LYS A 1 112 ? -37.940 -3.359 53.310 1.00 86.81 112 LYS A CA 1
ATOM 891 C C . LYS A 1 112 ? -38.157 -1.898 53.692 1.00 86.81 112 LYS A C 1
ATOM 893 O O . LYS A 1 112 ? -38.301 -1.022 52.845 1.00 86.81 112 LYS A O 1
ATOM 898 N N . SER A 1 113 ? -38.156 -1.619 54.994 1.00 88.81 113 SER A N 1
ATOM 899 C CA . SER A 1 113 ? -38.178 -0.239 55.483 1.00 88.81 113 SER A CA 1
ATOM 900 C C . SER A 1 113 ? -36.847 0.479 55.198 1.00 88.81 113 SER A C 1
ATOM 902 O O . SER A 1 113 ? -35.795 -0.166 55.150 1.00 88.81 113 SER A O 1
ATOM 904 N N . PRO A 1 114 ? -36.830 1.823 55.097 1.00 88.06 114 PRO A N 1
ATOM 905 C CA . PRO A 1 114 ? -35.596 2.583 54.870 1.00 88.06 114 PRO A CA 1
ATOM 906 C C . PRO A 1 114 ? -34.486 2.292 55.894 1.00 88.06 114 PRO A C 1
ATOM 908 O O . PRO A 1 114 ? -33.304 2.257 55.553 1.00 88.06 114 PRO A O 1
ATOM 911 N N . SER A 1 115 ? -34.855 2.043 57.156 1.00 89.38 115 SER A N 1
ATOM 912 C CA . SER A 1 115 ? -33.912 1.647 58.207 1.00 89.38 115 SER A CA 1
ATOM 913 C C . SER A 1 115 ? -33.263 0.293 57.938 1.00 89.38 115 SER A C 1
ATOM 915 O O . SER A 1 115 ? -32.064 0.139 58.159 1.00 89.38 115 SER A O 1
ATOM 917 N N . GLU A 1 116 ? -34.028 -0.679 57.448 1.00 88.56 116 GLU A N 1
ATOM 918 C CA . GLU A 1 116 ? -33.516 -2.017 57.151 1.00 88.56 116 GLU A CA 1
ATOM 919 C C . GLU A 1 116 ? -32.660 -2.029 55.882 1.00 88.56 116 GLU A C 1
ATOM 921 O O . GLU A 1 116 ? -31.637 -2.712 55.845 1.00 88.56 116 GLU A O 1
ATOM 926 N N . VAL A 1 117 ? -33.019 -1.233 54.868 1.00 88.94 117 VAL A N 1
ATOM 927 C CA . VAL A 1 117 ? -32.181 -1.027 53.674 1.00 88.94 117 VAL A CA 1
ATOM 928 C C . VAL A 1 117 ? -30.821 -0.459 54.082 1.00 88.94 117 VAL A C 1
ATOM 930 O O . VAL A 1 117 ? -29.784 -0.974 53.670 1.00 88.94 117 VAL A O 1
ATOM 933 N N . LYS A 1 118 ? -30.809 0.543 54.970 1.00 89.19 118 LYS A N 1
ATOM 934 C CA . LYS A 1 118 ? -29.570 1.139 55.487 1.00 89.19 118 LYS A CA 1
ATOM 935 C C . LYS A 1 118 ? -28.720 0.139 56.275 1.00 89.19 118 LYS A C 1
ATOM 937 O O . LYS A 1 118 ? -27.498 0.153 56.156 1.00 89.19 118 LYS A O 1
ATOM 942 N N . GLN A 1 119 ? -29.342 -0.735 57.065 1.00 89.75 119 GLN A N 1
ATOM 943 C CA . GLN A 1 119 ? -28.621 -1.803 57.769 1.00 89.75 119 GLN A CA 1
ATOM 944 C C . GLN A 1 119 ? -28.004 -2.811 56.792 1.00 89.75 119 GLN A C 1
ATOM 946 O O . GLN A 1 119 ? -26.842 -3.182 56.956 1.00 89.75 119 GLN A O 1
ATOM 951 N N . ALA A 1 120 ? -28.744 -3.215 55.756 1.00 89.00 120 ALA A N 1
ATOM 952 C CA . ALA A 1 120 ? -28.232 -4.107 54.720 1.00 89.00 120 ALA A CA 1
ATOM 953 C C . ALA A 1 120 ? -27.051 -3.474 53.967 1.00 89.00 120 ALA A C 1
ATOM 955 O O . ALA A 1 120 ? -26.014 -4.109 53.798 1.00 89.00 120 ALA A O 1
ATOM 956 N N . GLU A 1 121 ? -27.158 -2.198 53.592 1.00 90.94 121 GLU A N 1
ATOM 957 C CA . GLU A 1 121 ? -26.058 -1.455 52.974 1.00 90.94 121 GLU A CA 1
ATOM 958 C C . GLU A 1 121 ? -24.819 -1.409 53.879 1.00 90.94 121 GLU A C 1
ATOM 960 O O . GLU A 1 121 ? -23.706 -1.659 53.419 1.00 90.94 121 GLU A O 1
ATOM 965 N N . GLN A 1 122 ? -24.989 -1.118 55.171 1.00 90.69 122 GLN A N 1
ATOM 966 C CA . GLN A 1 122 ? -23.880 -1.097 56.127 1.00 90.69 122 GLN A CA 1
ATOM 967 C C . GLN A 1 122 ? -23.196 -2.462 56.242 1.00 90.69 122 GLN A C 1
ATOM 969 O O . GLN A 1 122 ? -21.966 -2.520 56.269 1.00 90.69 122 GLN A O 1
ATOM 974 N N . ALA A 1 123 ? -23.970 -3.549 56.260 1.00 89.75 123 ALA A N 1
ATOM 975 C CA . ALA A 1 123 ? -23.431 -4.905 56.260 1.00 89.75 123 ALA A CA 1
ATOM 976 C C . ALA A 1 123 ? -22.623 -5.187 54.983 1.00 89.75 123 ALA A C 1
ATOM 978 O O . ALA A 1 123 ? -21.481 -5.637 55.069 1.00 89.75 123 ALA A O 1
ATOM 979 N N . ILE A 1 124 ? -23.163 -4.834 53.812 1.00 90.25 124 ILE A N 1
ATOM 980 C CA . ILE A 1 124 ? -22.479 -4.976 52.520 1.00 90.25 124 ILE A CA 1
ATOM 981 C C . ILE A 1 124 ? -21.170 -4.175 52.514 1.00 90.25 124 ILE A C 1
ATOM 983 O O . ILE A 1 124 ? -20.116 -4.717 52.186 1.00 90.25 124 ILE A O 1
ATOM 987 N N . ARG A 1 125 ? -21.200 -2.905 52.939 1.00 90.75 125 ARG A N 1
ATOM 988 C CA . ARG A 1 125 ? -20.005 -2.051 53.036 1.00 90.75 125 ARG A CA 1
ATOM 989 C C . ARG A 1 125 ? -18.953 -2.637 53.968 1.00 90.75 125 ARG A C 1
ATOM 991 O O . ARG A 1 125 ? -17.768 -2.608 53.633 1.00 90.75 125 ARG A O 1
ATOM 998 N N . ALA A 1 126 ? -19.365 -3.161 55.121 1.00 89.81 126 ALA A N 1
ATOM 999 C CA . ALA A 1 126 ? -18.459 -3.808 56.062 1.00 89.81 126 ALA A CA 1
ATOM 1000 C C . ALA A 1 126 ? -17.786 -5.036 55.431 1.00 89.81 126 ALA A C 1
ATOM 1002 O O . ALA A 1 126 ? -16.571 -5.193 55.556 1.00 89.81 126 ALA A O 1
ATOM 1003 N N . THR A 1 127 ? -18.538 -5.861 54.695 1.00 89.69 127 THR A N 1
ATOM 1004 C CA . THR A 1 127 ? -17.982 -7.002 53.957 1.00 89.69 127 THR A CA 1
ATOM 1005 C C . THR A 1 127 ? -17.013 -6.554 52.863 1.00 89.69 127 THR A C 1
ATOM 1007 O O . THR A 1 127 ? -15.881 -7.028 52.847 1.00 89.69 127 THR A O 1
ATOM 1010 N N . CYS A 1 128 ? -17.385 -5.597 52.007 1.00 89.56 128 CYS A N 1
ATOM 1011 C CA . CYS A 1 128 ? -16.487 -5.077 50.970 1.00 89.56 128 CYS A CA 1
ATOM 1012 C C . CYS A 1 128 ? -15.193 -4.509 51.570 1.00 89.56 128 CYS A C 1
ATOM 1014 O O . CYS A 1 128 ? -14.106 -4.782 51.071 1.00 89.56 128 CYS A O 1
ATOM 1016 N N . SER A 1 129 ? -15.295 -3.780 52.685 1.00 89.00 129 SER A N 1
ATOM 1017 C CA . SER A 1 129 ? -14.135 -3.184 53.362 1.00 89.00 129 SER A CA 1
ATOM 1018 C C . SER A 1 129 ? -13.214 -4.250 53.955 1.00 89.00 129 SER A C 1
ATOM 1020 O O . SER A 1 129 ? -11.997 -4.178 53.789 1.00 89.00 129 SER A O 1
ATOM 1022 N N . LYS A 1 130 ? -13.790 -5.269 54.610 1.00 89.19 130 LYS A N 1
ATOM 1023 C CA . LYS A 1 130 ? -13.050 -6.422 55.141 1.00 89.19 130 LYS A CA 1
ATOM 1024 C C . LYS A 1 130 ? -12.292 -7.156 54.033 1.00 89.19 130 LYS A C 1
ATOM 1026 O O . LYS A 1 130 ? -11.130 -7.510 54.217 1.00 89.19 130 LYS A O 1
ATOM 1031 N N . GLU A 1 131 ? -12.935 -7.342 52.885 1.00 87.62 131 GLU A N 1
ATOM 1032 C CA . GLU A 1 131 ? -12.367 -8.062 51.743 1.00 87.62 131 GLU A CA 1
ATOM 1033 C C . GLU A 1 131 ? -11.502 -7.182 50.823 1.00 87.62 131 GLU A C 1
ATOM 1035 O O . GLU A 1 131 ? -10.934 -7.689 49.853 1.00 87.62 131 GLU A O 1
ATOM 1040 N N . LYS A 1 132 ? -11.328 -5.892 51.158 1.00 88.75 132 LYS A N 1
ATOM 1041 C CA . LYS A 1 132 ? -10.571 -4.883 50.389 1.00 88.75 132 LYS A CA 1
ATOM 1042 C C . LYS A 1 132 ? -11.090 -4.687 48.960 1.00 88.75 132 LYS A C 1
ATOM 1044 O O . LYS A 1 132 ? -10.307 -4.496 48.033 1.00 88.75 132 LYS A O 1
ATOM 1049 N N . LEU A 1 133 ? -12.404 -4.753 48.789 1.00 89.12 133 LEU A N 1
ATOM 1050 C CA . LEU A 1 133 ? -13.073 -4.534 47.516 1.00 89.12 133 LEU A CA 1
ATOM 1051 C C . LEU A 1 133 ? -13.414 -3.047 47.357 1.00 89.12 133 LEU A C 1
ATOM 1053 O O . LEU A 1 133 ? -14.190 -2.497 48.142 1.00 89.12 133 LEU A O 1
ATOM 1057 N N . GLU A 1 134 ? -12.834 -2.395 46.350 1.00 89.12 134 GLU A N 1
ATOM 1058 C CA . GLU A 1 134 ? -13.132 -0.996 46.039 1.00 89.12 134 GLU A CA 1
ATOM 1059 C C . GLU A 1 134 ? -14.471 -0.893 45.296 1.00 89.12 134 GLU A C 1
ATOM 1061 O O . GLU A 1 134 ? -14.638 -1.453 44.217 1.00 89.12 134 GLU A O 1
ATOM 1066 N N . VAL A 1 135 ? -15.427 -0.162 45.873 1.00 90.06 135 VAL A N 1
ATOM 1067 C CA . VAL A 1 135 ? -16.755 0.075 45.289 1.00 90.06 135 VAL A CA 1
ATOM 1068 C C . VAL A 1 135 ? -16.903 1.569 45.016 1.00 90.06 135 VAL A C 1
ATOM 1070 O O . VAL A 1 135 ? -16.818 2.375 45.943 1.00 90.06 135 VAL A O 1
ATOM 1073 N N . LYS A 1 136 ? -17.142 1.945 43.755 1.00 89.06 136 LYS A N 1
ATOM 1074 C CA . LYS A 1 136 ? -17.300 3.343 43.325 1.00 89.06 136 LYS A CA 1
ATOM 1075 C C . LYS A 1 136 ? -18.632 3.950 43.750 1.00 89.06 136 LYS A C 1
ATOM 1077 O O . LYS A 1 136 ? -18.693 5.149 44.003 1.00 89.06 136 LYS A O 1
ATOM 1082 N N . GLY A 1 137 ? -19.686 3.143 43.853 1.00 88.38 137 GLY A N 1
ATOM 1083 C CA . GLY A 1 137 ? -21.008 3.630 44.232 1.00 88.38 137 GLY A CA 1
ATOM 1084 C C . GLY A 1 137 ? -21.996 2.526 44.588 1.00 88.38 137 GLY A C 1
ATOM 1085 O O . GLY A 1 137 ? -21.813 1.361 44.233 1.00 88.38 137 GLY A O 1
ATOM 1086 N N . PHE A 1 138 ? -23.048 2.929 45.297 1.00 88.31 138 PHE A N 1
ATOM 1087 C CA . PHE A 1 138 ? -24.193 2.095 45.647 1.00 88.31 138 PHE A CA 1
ATOM 1088 C C . PHE A 1 138 ? -25.439 2.692 45.002 1.00 88.31 138 PHE A C 1
ATOM 1090 O O . PHE A 1 138 ? -25.647 3.901 45.081 1.00 88.31 138 PHE A O 1
ATOM 1097 N N . ILE A 1 139 ? -26.235 1.844 44.361 1.00 87.62 139 ILE A N 1
ATOM 1098 C CA . ILE A 1 139 ? -27.459 2.207 43.643 1.00 87.62 139 ILE A CA 1
ATOM 1099 C C . ILE A 1 139 ? -28.604 1.420 44.275 1.00 87.62 139 ILE A C 1
ATOM 1101 O O . ILE A 1 139 ? -28.441 0.235 44.569 1.00 87.62 139 ILE A O 1
ATOM 1105 N N . TYR A 1 140 ? -29.753 2.053 44.489 1.00 87.38 140 TYR A N 1
ATOM 1106 C CA . TYR A 1 140 ? -30.888 1.444 45.180 1.00 87.38 140 TYR A CA 1
ATOM 1107 C C . TYR A 1 140 ? -32.026 1.232 44.194 1.00 87.38 140 TYR A C 1
ATOM 1109 O O . TYR A 1 140 ? -32.542 2.184 43.623 1.00 87.38 140 TYR A O 1
ATOM 1117 N N . MET A 1 141 ? -32.438 -0.016 44.000 1.00 86.69 141 MET A N 1
ATOM 1118 C CA . MET A 1 141 ? -33.484 -0.358 43.042 1.00 86.69 141 MET A CA 1
ATOM 1119 C C . MET A 1 141 ? -34.600 -1.162 43.690 1.00 86.69 141 MET A C 1
ATOM 1121 O O . MET A 1 141 ? -34.365 -2.122 44.421 1.00 86.69 141 MET A O 1
ATOM 1125 N N . GLY A 1 142 ? -35.833 -0.762 43.409 1.00 82.94 142 GLY A N 1
ATOM 1126 C CA . GLY A 1 142 ? -37.057 -1.499 43.686 1.00 82.94 142 GLY A CA 1
ATOM 1127 C C . GLY A 1 142 ? -37.944 -1.517 42.445 1.00 82.94 142 GLY A C 1
ATOM 1128 O O . GLY A 1 142 ? -37.623 -0.885 41.439 1.00 82.94 142 GLY A O 1
ATOM 1129 N N . MET A 1 143 ? -39.090 -2.201 42.501 1.00 77.25 143 MET A N 1
ATOM 1130 C CA . MET A 1 143 ? -39.944 -2.386 41.312 1.00 77.25 143 MET A CA 1
ATOM 1131 C C . MET A 1 143 ? -40.449 -1.080 40.673 1.00 77.25 143 MET A C 1
ATOM 1133 O O . MET A 1 143 ? -40.852 -1.082 39.512 1.00 77.25 143 MET A O 1
ATOM 1137 N N . LYS A 1 144 ? -40.473 0.021 41.432 1.00 72.94 144 LYS A N 1
ATOM 1138 C CA . LYS A 1 144 ? -40.973 1.335 40.995 1.00 72.94 144 LYS A CA 1
ATOM 1139 C C . LYS A 1 144 ? -39.904 2.429 40.992 1.00 72.94 144 LYS A C 1
ATOM 1141 O O . LYS A 1 144 ? -40.258 3.600 40.876 1.00 72.94 144 LYS A O 1
ATOM 1146 N N . THR A 1 145 ? -38.629 2.082 41.173 1.00 71.81 145 THR A N 1
ATOM 1147 C CA . THR A 1 145 ? -37.559 3.084 41.164 1.00 71.81 145 THR A CA 1
ATOM 1148 C C . THR A 1 145 ? -37.459 3.713 39.769 1.00 71.81 145 THR A C 1
ATOM 1150 O O . THR A 1 145 ? -37.363 2.972 38.788 1.00 71.81 145 THR A O 1
ATOM 1153 N N . PRO A 1 146 ? -37.494 5.053 39.649 1.00 67.50 146 PRO A N 1
ATOM 1154 C CA . PRO A 1 146 ? -37.266 5.727 38.376 1.00 67.50 146 PRO A CA 1
ATOM 1155 C C . PRO A 1 146 ? -35.883 5.387 37.811 1.00 67.50 146 PRO A C 1
ATOM 1157 O O . PRO A 1 146 ? -34.892 5.401 38.539 1.00 67.50 146 PRO A O 1
ATOM 1160 N N . LEU A 1 147 ? -35.800 5.127 36.503 1.00 67.56 147 LEU A N 1
ATOM 1161 C CA . LEU A 1 147 ? -34.531 4.820 35.828 1.00 67.56 147 LEU A CA 1
ATOM 1162 C C . LEU A 1 147 ? -33.518 5.982 35.862 1.00 67.56 147 LEU A C 1
ATOM 1164 O O . LEU A 1 147 ? -32.339 5.770 35.585 1.00 67.56 147 LEU A O 1
ATOM 1168 N N . ASP A 1 148 ? -33.952 7.193 36.213 1.00 66.69 148 ASP A N 1
ATOM 1169 C CA . ASP A 1 148 ? -33.127 8.405 36.212 1.00 66.69 148 ASP A CA 1
ATOM 1170 C C . ASP A 1 148 ? -31.880 8.288 37.108 1.00 66.69 148 ASP A C 1
ATOM 1172 O O . ASP A 1 148 ? -30.819 8.805 36.756 1.00 66.69 148 ASP A O 1
ATOM 1176 N N . GLU A 1 149 ? -31.964 7.560 38.231 1.00 64.38 149 GLU A N 1
ATOM 1177 C CA . GLU A 1 149 ? -30.809 7.314 39.112 1.00 64.38 149 GLU A CA 1
ATOM 1178 C C . GLU A 1 149 ? -29.726 6.463 38.426 1.00 64.38 149 GLU A C 1
ATOM 1180 O O . GLU A 1 149 ? -28.533 6.747 38.550 1.00 64.38 149 GLU A O 1
ATOM 1185 N N . LEU A 1 150 ? -30.126 5.457 37.641 1.00 67.88 150 LEU A N 1
ATOM 1186 C CA . LEU A 1 150 ? -29.208 4.660 36.822 1.00 67.88 150 LEU A CA 1
ATOM 1187 C C . LEU A 1 150 ? -28.626 5.491 35.675 1.00 67.88 150 LEU A C 1
ATOM 1189 O O . LEU A 1 150 ? -27.425 5.419 35.415 1.00 67.88 150 LEU A O 1
ATOM 1193 N N . HIS A 1 151 ? -29.445 6.324 35.029 1.00 66.50 151 HIS A N 1
ATOM 1194 C CA . HIS A 1 151 ? -28.995 7.202 33.947 1.00 66.50 151 HIS A CA 1
ATOM 1195 C C . HIS A 1 151 ? -27.923 8.201 34.390 1.00 66.50 151 HIS A C 1
ATOM 1197 O O . HIS A 1 151 ? -26.988 8.460 33.630 1.00 66.50 151 HIS A O 1
ATOM 1203 N N . GLN A 1 152 ? -27.989 8.720 35.619 1.00 66.44 152 GLN A N 1
ATOM 1204 C CA . GLN A 1 152 ? -26.920 9.572 36.147 1.00 66.44 152 GLN A CA 1
ATOM 1205 C C . GLN A 1 152 ? -25.593 8.818 36.249 1.00 66.44 152 GLN A C 1
ATOM 1207 O O . GLN A 1 152 ? -24.574 9.321 35.784 1.00 66.44 152 GLN A O 1
ATOM 1212 N N . VAL A 1 153 ? -25.596 7.590 36.771 1.00 67.00 153 VAL A N 1
ATOM 1213 C CA . VAL A 1 153 ? -24.369 6.785 36.858 1.00 67.00 153 VAL A CA 1
ATOM 1214 C C . VAL A 1 153 ? -23.849 6.442 35.462 1.00 67.00 153 VAL A C 1
ATOM 1216 O O . VAL A 1 153 ? -22.670 6.638 35.176 1.00 67.00 153 VAL A O 1
ATOM 1219 N N . PHE A 1 154 ? -24.724 6.020 34.553 1.00 69.38 154 PHE A N 1
ATOM 1220 C CA . PHE A 1 154 ? -24.343 5.699 33.181 1.00 69.38 154 PHE A CA 1
ATOM 1221 C C . PHE A 1 154 ? -23.788 6.894 32.398 1.00 69.38 154 PHE A C 1
ATOM 1223 O O . PHE A 1 154 ? -22.824 6.740 31.648 1.00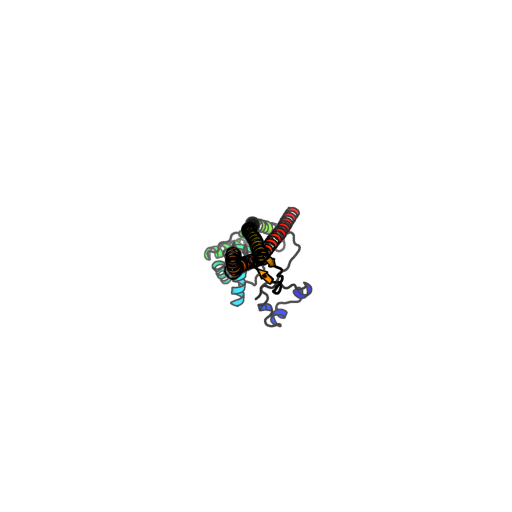 69.38 154 PHE A O 1
ATOM 1230 N N . SER A 1 155 ? -24.331 8.097 32.598 1.00 63.94 155 SER A N 1
ATOM 1231 C CA . SER A 1 155 ? -23.833 9.295 31.909 1.00 63.94 155 SER A CA 1
ATOM 1232 C C . SER A 1 155 ? -22.402 9.664 32.318 1.00 63.94 155 SER A C 1
ATOM 1234 O O . SER A 1 155 ? -21.659 10.195 31.496 1.00 63.94 155 SER A O 1
ATOM 1236 N N . THR A 1 156 ? -21.973 9.303 33.535 1.00 63.00 156 THR A N 1
ATOM 1237 C CA . THR A 1 156 ? -20.575 9.474 33.976 1.00 63.00 156 THR A CA 1
ATOM 1238 C C . THR A 1 156 ? -19.608 8.446 33.384 1.00 63.00 156 THR A C 1
ATOM 1240 O O . THR A 1 156 ? -18.404 8.691 33.366 1.00 63.00 156 THR A O 1
ATOM 1243 N N . LEU A 1 157 ? -20.115 7.313 32.882 1.00 62.72 157 LEU A N 1
ATOM 1244 C CA . LEU A 1 157 ? -19.304 6.254 32.272 1.00 62.72 157 LEU A CA 1
ATOM 1245 C C . LEU A 1 157 ? -19.051 6.494 30.774 1.00 62.72 157 LEU A C 1
ATOM 1247 O O . LEU A 1 157 ? -17.995 6.132 30.268 1.00 62.72 157 LEU A O 1
ATOM 1251 N N . GLY A 1 158 ? -19.991 7.130 30.067 1.00 53.84 158 GLY A N 1
ATOM 1252 C CA . GLY A 1 158 ? -19.970 7.238 28.601 1.00 53.84 158 GLY A CA 1
ATOM 1253 C C . GLY A 1 158 ? -19.247 8.451 27.997 1.00 53.84 158 GLY A C 1
ATOM 1254 O O . GLY A 1 158 ? -19.289 8.617 26.780 1.00 53.84 158 GLY A O 1
ATOM 1255 N N . SER A 1 159 ? -18.637 9.342 28.788 1.00 52.34 159 SER A N 1
ATOM 1256 C CA . SER A 1 159 ? -18.260 10.680 28.293 1.00 52.34 159 SER A CA 1
ATOM 1257 C C . SER A 1 159 ? -16.829 10.856 27.774 1.00 52.34 159 SER A C 1
ATOM 1259 O O . SER A 1 159 ? -16.571 11.876 27.140 1.00 52.34 159 SER A O 1
ATOM 1261 N N . SER A 1 160 ? -15.889 9.939 28.034 1.00 50.16 160 SER A N 1
ATOM 1262 C CA . SER A 1 160 ? -14.461 10.321 27.976 1.00 50.16 160 SER A CA 1
ATOM 1263 C C . SER A 1 160 ? -13.552 9.487 27.064 1.00 50.16 160 SER A C 1
ATOM 1265 O O . SER A 1 160 ? -12.452 9.945 26.773 1.00 50.16 160 SER A O 1
ATOM 1267 N N . SER A 1 161 ? -13.951 8.298 26.596 1.00 53.19 161 SER A N 1
ATOM 1268 C CA . SER A 1 161 ? -13.026 7.374 25.904 1.00 53.19 161 SER A CA 1
ATOM 1269 C C . SER A 1 161 ? -13.234 7.245 24.389 1.00 53.19 161 SER A C 1
ATOM 1271 O O . SER A 1 161 ? -12.260 7.095 23.656 1.00 53.19 161 SER A O 1
ATOM 1273 N N . SER A 1 162 ? -14.469 7.320 23.887 1.00 58.28 162 SER A N 1
ATOM 1274 C CA . SER A 1 162 ? -14.774 6.956 22.494 1.00 58.28 162 SER A CA 1
ATOM 1275 C C . SER A 1 162 ? -14.395 8.024 21.463 1.00 58.28 162 SER A C 1
ATOM 1277 O O . SER A 1 162 ? -13.883 7.679 20.403 1.00 58.28 162 SER A O 1
ATOM 1279 N N . LEU A 1 163 ? -14.577 9.315 21.766 1.00 62.53 163 LEU A N 1
ATOM 1280 C CA . LEU A 1 163 ? -14.233 10.404 20.837 1.00 62.53 163 LEU A CA 1
ATOM 1281 C C . LEU A 1 163 ? -12.724 10.490 20.570 1.00 62.53 163 LEU A C 1
ATOM 1283 O O . LEU A 1 163 ? -12.321 10.612 19.418 1.00 62.53 163 LEU A O 1
ATOM 1287 N N . GLY A 1 164 ? -11.898 10.349 21.613 1.00 64.62 164 GLY A N 1
ATOM 1288 C CA . GLY A 1 164 ? -10.440 10.334 21.463 1.00 64.62 164 GLY A CA 1
ATOM 1289 C C . GLY A 1 164 ? -9.938 9.120 20.677 1.00 64.62 164 GLY A C 1
ATOM 1290 O O . GLY A 1 164 ? -9.007 9.242 19.888 1.00 64.62 164 GLY A O 1
ATOM 1291 N N . LEU A 1 165 ? -10.588 7.959 20.831 1.00 69.94 165 LEU A N 1
ATOM 1292 C CA . LEU A 1 165 ? -10.289 6.777 20.019 1.00 69.94 165 LEU A CA 1
ATOM 1293 C C . LEU A 1 165 ? -10.665 6.985 18.548 1.00 69.94 165 LEU A C 1
ATOM 1295 O O . LEU A 1 165 ? -9.877 6.641 17.673 1.00 69.94 165 LEU A O 1
ATOM 1299 N N . LEU A 1 166 ? -11.834 7.566 18.261 1.00 74.75 166 LEU A N 1
ATOM 1300 C CA . LEU A 1 166 ? -12.261 7.840 16.885 1.00 74.75 166 LEU A CA 1
ATOM 1301 C C . LEU A 1 166 ? -11.323 8.825 16.178 1.00 74.75 166 LEU A C 1
ATOM 1303 O O . LEU A 1 166 ? -10.986 8.628 15.012 1.00 74.75 166 LEU A O 1
ATOM 1307 N N . GLU A 1 167 ? -10.876 9.862 16.884 1.00 76.06 167 GLU A N 1
ATOM 1308 C CA . GLU A 1 167 ? -9.919 10.834 16.357 1.00 76.06 167 GLU A CA 1
ATOM 1309 C C . GLU A 1 167 ? -8.548 10.188 16.107 1.00 76.06 167 GLU A C 1
ATOM 1311 O O . GLU A 1 167 ? -7.972 10.374 15.036 1.00 76.06 167 GLU A O 1
ATOM 1316 N N . ALA A 1 168 ? -8.082 9.328 17.020 1.00 75.75 168 ALA A N 1
ATOM 1317 C CA . ALA A 1 168 ? -6.854 8.556 16.838 1.00 75.75 168 ALA A CA 1
ATOM 1318 C C . ALA A 1 168 ? -6.930 7.588 15.641 1.00 75.75 168 ALA A C 1
ATOM 1320 O O . ALA A 1 168 ? -5.973 7.489 14.875 1.00 75.75 168 ALA A O 1
ATOM 1321 N N . PHE A 1 169 ? -8.061 6.903 15.437 1.00 81.38 169 PHE A N 1
ATOM 1322 C CA . PHE A 1 169 ? -8.260 6.047 14.263 1.00 81.38 169 PHE A CA 1
ATOM 1323 C C . PHE A 1 169 ? -8.270 6.852 12.965 1.00 81.38 169 PHE A C 1
ATOM 1325 O O . PHE A 1 169 ? -7.612 6.458 12.004 1.00 81.38 169 PHE A O 1
ATOM 1332 N N . SER A 1 170 ? -8.968 7.989 12.943 1.00 85.50 170 SER A N 1
ATOM 1333 C CA . SER A 1 170 ? -8.996 8.879 11.779 1.00 85.50 170 SER A CA 1
ATOM 1334 C C . SER A 1 170 ? -7.596 9.369 11.420 1.00 85.50 170 SER A C 1
ATOM 1336 O O . SER A 1 170 ? -7.215 9.333 10.251 1.00 85.50 170 SER A O 1
ATOM 1338 N N . GLN A 1 171 ? -6.829 9.796 12.426 1.00 88.06 171 GLN A N 1
ATOM 1339 C CA . GLN A 1 171 ? -5.457 10.253 12.249 1.00 88.06 171 GLN A CA 1
ATOM 1340 C C . GLN A 1 171 ? -4.571 9.127 11.715 1.00 88.06 171 GLN A C 1
ATOM 1342 O O . GLN A 1 171 ? -3.834 9.332 10.756 1.00 88.06 171 GLN A O 1
ATOM 1347 N N . ARG A 1 172 ? -4.694 7.913 12.267 1.00 90.88 172 ARG A N 1
ATOM 1348 C CA . ARG A 1 172 ? -3.890 6.774 11.818 1.00 90.88 172 ARG A CA 1
ATOM 1349 C C . ARG A 1 172 ? -4.194 6.362 10.378 1.00 90.88 172 ARG A C 1
ATOM 1351 O O . ARG A 1 172 ? -3.277 5.992 9.655 1.00 90.88 172 ARG A O 1
ATOM 1358 N N . ILE A 1 173 ? -5.459 6.410 9.957 1.00 89.94 173 ILE A N 1
ATOM 1359 C CA . ILE A 1 173 ? -5.834 6.140 8.560 1.00 89.94 173 ILE A CA 1
ATOM 1360 C C . ILE A 1 173 ? -5.216 7.193 7.635 1.00 89.94 173 ILE A C 1
ATOM 1362 O O . ILE A 1 173 ? -4.670 6.826 6.600 1.00 89.94 173 ILE A O 1
ATOM 1366 N N . GLN A 1 174 ? -5.257 8.475 8.018 1.00 92.12 174 GLN A N 1
ATOM 1367 C CA . GLN A 1 174 ? -4.649 9.546 7.225 1.00 92.12 174 GLN A CA 1
ATOM 1368 C C . GLN A 1 174 ? -3.131 9.375 7.099 1.00 92.12 174 GLN A C 1
ATOM 1370 O O . GLN A 1 174 ? -2.611 9.468 5.997 1.00 92.12 174 GLN A O 1
ATOM 1375 N N . GLU A 1 175 ? -2.434 9.054 8.191 1.00 93.38 175 GLU A N 1
ATOM 1376 C CA . GLU A 1 175 ? -0.990 8.777 8.157 1.00 93.38 175 GLU A CA 1
ATOM 1377 C C . GLU A 1 175 ? -0.646 7.646 7.184 1.00 93.38 175 GLU A C 1
ATOM 1379 O O . GLU A 1 175 ? 0.290 7.769 6.407 1.00 93.38 175 GLU A O 1
ATOM 1384 N N . LEU A 1 176 ? -1.426 6.560 7.186 1.00 93.81 176 LEU A N 1
ATOM 1385 C CA . LEU A 1 176 ? -1.218 5.447 6.256 1.00 93.81 176 LEU A CA 1
ATOM 1386 C C . LEU A 1 176 ? -1.460 5.852 4.796 1.00 93.81 176 LEU A C 1
ATOM 1388 O O . LEU A 1 176 ? -0.771 5.351 3.911 1.00 93.81 176 LEU A O 1
ATOM 1392 N N . ILE A 1 177 ? -2.432 6.732 4.537 1.00 95.62 177 ILE A N 1
ATOM 1393 C CA . ILE A 1 177 ? -2.671 7.288 3.197 1.00 95.62 177 ILE A CA 1
ATOM 1394 C C . ILE A 1 177 ? -1.468 8.128 2.764 1.00 95.62 177 ILE A C 1
ATOM 1396 O O . ILE A 1 177 ? -0.970 7.937 1.659 1.00 95.62 177 ILE A O 1
ATOM 1400 N N . ASP A 1 178 ? -0.979 9.010 3.633 1.00 94.56 178 ASP A N 1
ATOM 1401 C CA . ASP A 1 178 ? 0.157 9.884 3.337 1.00 94.56 178 ASP A CA 1
ATOM 1402 C C . ASP A 1 178 ? 1.436 9.061 3.079 1.00 94.56 178 ASP A C 1
ATOM 1404 O O . ASP A 1 178 ? 2.112 9.267 2.072 1.00 94.56 178 ASP A O 1
ATOM 1408 N N . GLU A 1 179 ? 1.712 8.056 3.922 1.00 93.56 179 GLU A N 1
ATOM 1409 C CA . GLU A 1 179 ? 2.816 7.100 3.741 1.00 93.56 179 GLU A CA 1
ATOM 1410 C C . GLU A 1 179 ? 2.724 6.379 2.380 1.00 93.56 179 GLU A C 1
ATOM 1412 O O . GLU A 1 179 ? 3.722 6.248 1.669 1.00 93.56 179 GLU A O 1
ATOM 1417 N N . GLN A 1 180 ? 1.528 5.931 1.981 1.00 93.44 180 GLN A N 1
ATOM 1418 C CA . GLN A 1 180 ? 1.325 5.266 0.688 1.00 93.44 180 GLN A CA 1
ATOM 1419 C C . GLN A 1 180 ? 1.430 6.222 -0.503 1.00 93.44 180 GLN A C 1
ATOM 1421 O O . GLN A 1 180 ? 1.914 5.830 -1.564 1.00 93.44 180 GLN A O 1
ATOM 1426 N N . MET A 1 181 ? 1.017 7.478 -0.344 1.00 93.56 181 MET A N 1
ATOM 1427 C CA . MET A 1 181 ? 1.168 8.507 -1.372 1.00 93.56 181 MET A CA 1
ATOM 1428 C C . MET A 1 181 ? 2.638 8.812 -1.669 1.00 93.56 181 MET A C 1
ATOM 1430 O O . MET A 1 181 ? 3.001 8.981 -2.836 1.00 93.56 181 MET A O 1
ATOM 1434 N N . ASP A 1 182 ? 3.487 8.836 -0.641 1.00 94.81 182 ASP A N 1
ATOM 1435 C CA . ASP A 1 182 ? 4.932 9.011 -0.808 1.00 94.81 182 ASP A CA 1
ATOM 1436 C C . ASP A 1 182 ? 5.561 7.824 -1.555 1.00 94.81 182 ASP A C 1
ATOM 1438 O O . ASP A 1 182 ? 6.343 8.026 -2.487 1.00 94.81 182 ASP A O 1
ATOM 1442 N N . ILE A 1 183 ? 5.163 6.591 -1.218 1.00 93.50 183 ILE A N 1
ATOM 1443 C CA . ILE A 1 183 ? 5.605 5.375 -1.923 1.00 93.50 183 ILE A CA 1
ATOM 1444 C C . ILE A 1 183 ? 5.167 5.409 -3.392 1.00 93.50 183 ILE A C 1
ATOM 1446 O O . ILE A 1 183 ? 5.975 5.171 -4.291 1.00 93.50 183 ILE A O 1
ATOM 1450 N N . LYS A 1 184 ? 3.900 5.750 -3.659 1.00 93.56 184 LYS A N 1
ATOM 1451 C CA . LYS A 1 184 ? 3.375 5.884 -5.023 1.00 93.56 184 LYS A CA 1
ATOM 1452 C C . LYS A 1 184 ? 4.205 6.872 -5.840 1.00 93.56 184 LYS A C 1
ATOM 1454 O O . LYS A 1 184 ? 4.521 6.602 -6.995 1.00 93.56 184 LYS A O 1
ATOM 1459 N N . LYS A 1 185 ? 4.565 8.010 -5.247 1.00 94.38 185 LYS A N 1
ATOM 1460 C CA . LYS A 1 185 ? 5.381 9.024 -5.914 1.00 94.38 185 LYS A CA 1
ATOM 1461 C C . LYS A 1 185 ? 6.767 8.491 -6.285 1.00 94.38 185 LYS A C 1
ATOM 1463 O O . LYS A 1 185 ? 7.225 8.748 -7.392 1.00 94.38 185 LYS A O 1
ATOM 1468 N N . GLU A 1 186 ? 7.413 7.729 -5.403 1.00 94.31 186 GLU A N 1
ATOM 1469 C CA . GLU A 1 186 ? 8.702 7.095 -5.710 1.00 94.31 186 GLU A CA 1
ATOM 1470 C C . GLU A 1 186 ? 8.596 6.148 -6.917 1.00 94.31 186 GLU A C 1
ATOM 1472 O O . GLU A 1 186 ? 9.484 6.125 -7.774 1.00 94.31 186 GLU A O 1
ATOM 1477 N N . TYR A 1 187 ? 7.502 5.388 -7.008 1.00 93.25 187 TYR A N 1
ATOM 1478 C CA . TYR A 1 187 ? 7.232 4.522 -8.154 1.00 93.25 187 TYR A CA 1
ATOM 1479 C C . TYR A 1 187 ? 6.982 5.305 -9.445 1.00 93.25 187 TYR A C 1
ATOM 1481 O O . TYR A 1 187 ? 7.589 4.975 -10.464 1.00 93.25 187 TYR A O 1
ATOM 1489 N N . ASP A 1 188 ? 6.167 6.361 -9.395 1.00 91.75 188 ASP A N 1
ATOM 1490 C CA . ASP A 1 188 ? 5.910 7.238 -10.544 1.00 91.75 188 ASP A CA 1
ATOM 1491 C C . ASP A 1 188 ? 7.224 7.871 -11.059 1.00 91.75 188 ASP A C 1
ATOM 1493 O O . ASP A 1 188 ? 7.483 7.888 -12.266 1.00 91.75 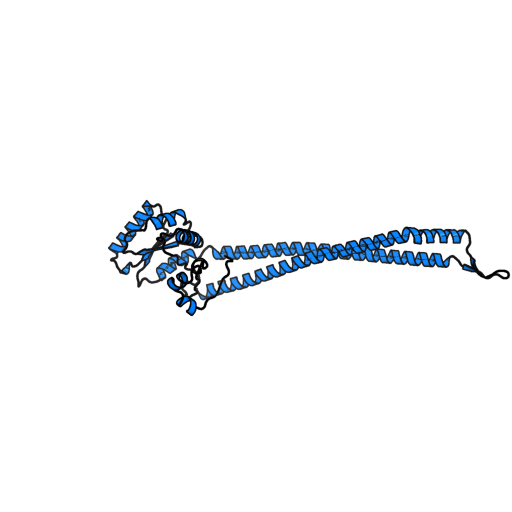188 ASP A O 1
ATOM 1497 N N . ASP A 1 189 ? 8.091 8.335 -10.150 1.00 94.38 189 ASP A N 1
ATOM 1498 C CA . ASP A 1 189 ? 9.388 8.939 -10.482 1.00 94.38 189 ASP A CA 1
ATOM 1499 C C . ASP A 1 189 ? 10.333 7.918 -11.149 1.00 94.38 189 ASP A C 1
ATOM 1501 O O . ASP A 1 189 ? 10.944 8.206 -12.183 1.00 94.38 189 ASP A O 1
ATOM 1505 N N . LYS A 1 190 ? 10.431 6.695 -10.608 1.00 94.50 190 LYS A N 1
ATOM 1506 C CA . LYS A 1 190 ? 11.244 5.618 -11.208 1.00 94.50 190 LYS A CA 1
ATOM 1507 C C . LYS A 1 190 ? 10.701 5.176 -12.563 1.00 94.50 190 LYS A C 1
ATOM 1509 O O . LYS A 1 190 ? 11.477 4.960 -13.492 1.00 94.50 190 LYS A O 1
ATOM 1514 N N . GLN A 1 191 ? 9.382 5.055 -12.694 1.00 92.69 191 GLN A N 1
ATOM 1515 C CA . GLN A 1 191 ? 8.748 4.708 -13.959 1.00 92.69 191 GLN A CA 1
ATOM 1516 C C . GLN A 1 191 ? 9.061 5.761 -15.024 1.00 92.69 191 GLN A C 1
ATOM 1518 O O . GLN A 1 191 ? 9.400 5.399 -16.153 1.00 92.69 191 GLN A O 1
ATOM 1523 N N . HIS A 1 192 ? 8.998 7.047 -14.670 1.00 94.00 192 HIS A N 1
ATOM 1524 C CA . HIS A 1 192 ? 9.376 8.131 -15.571 1.00 94.00 192 HIS A CA 1
ATOM 1525 C C . HIS A 1 192 ? 10.838 8.018 -16.017 1.00 94.00 192 HIS A C 1
ATOM 1527 O O . HIS A 1 192 ? 11.112 8.092 -17.216 1.00 94.00 192 HIS A O 1
ATOM 1533 N N . GLN A 1 193 ? 11.754 7.757 -15.078 1.00 95.62 193 GLN A N 1
ATOM 1534 C CA . GLN A 1 193 ? 13.172 7.570 -15.385 1.00 95.62 193 GLN A CA 1
ATOM 1535 C C . GLN A 1 193 ? 13.398 6.404 -16.357 1.00 95.62 193 GLN A C 1
ATOM 1537 O O . GLN A 1 193 ? 14.062 6.581 -17.372 1.00 95.62 193 GLN A O 1
ATOM 1542 N N . TYR A 1 194 ? 12.798 5.235 -16.114 1.00 95.06 194 TYR A N 1
ATOM 1543 C CA . TYR A 1 194 ? 12.982 4.085 -17.005 1.00 95.06 194 TYR A CA 1
ATOM 1544 C C . TYR A 1 194 ? 12.413 4.306 -18.409 1.00 95.06 194 TYR A C 1
ATOM 1546 O O . TYR A 1 194 ? 12.992 3.831 -19.385 1.00 95.06 194 TYR A O 1
ATOM 1554 N N . HIS A 1 195 ? 11.304 5.039 -18.539 1.00 95.75 195 HIS A N 1
ATOM 1555 C CA . HIS A 1 195 ? 10.779 5.410 -19.855 1.00 95.75 195 HIS A CA 1
ATOM 1556 C C . HIS A 1 195 ? 11.699 6.392 -20.583 1.00 95.75 195 HIS A C 1
ATOM 1558 O O . HIS A 1 195 ? 11.847 6.296 -21.802 1.00 95.75 195 HIS A O 1
ATOM 1564 N N . GLN A 1 196 ? 12.328 7.318 -19.854 1.00 96.81 196 GLN A N 1
ATOM 1565 C CA . GLN A 1 196 ? 13.330 8.206 -20.429 1.00 96.81 196 GLN A CA 1
ATOM 1566 C C . GLN A 1 196 ? 14.549 7.410 -20.917 1.00 96.81 196 GLN A C 1
ATOM 1568 O O . GLN A 1 196 ? 14.938 7.554 -22.075 1.00 96.81 196 GLN A O 1
ATOM 1573 N N . ASP A 1 197 ? 15.085 6.516 -20.083 1.00 95.62 197 ASP A N 1
ATOM 1574 C CA . ASP A 1 197 ? 16.226 5.662 -20.429 1.00 95.62 197 ASP A CA 1
ATOM 1575 C C . ASP A 1 197 ? 15.921 4.798 -21.667 1.00 95.62 197 ASP A C 1
ATOM 1577 O O . ASP A 1 197 ? 16.738 4.694 -22.584 1.00 95.62 197 ASP A O 1
ATOM 1581 N N . LEU A 1 198 ? 14.716 4.216 -21.735 1.00 97.69 198 LEU A N 1
ATOM 1582 C CA . LEU A 1 198 ? 14.255 3.455 -22.897 1.00 97.69 198 LEU A CA 1
ATOM 1583 C C . LEU A 1 198 ? 14.224 4.323 -24.162 1.00 97.69 198 LEU A C 1
ATOM 1585 O O . LEU A 1 198 ? 14.738 3.907 -25.197 1.00 97.69 198 LEU A O 1
ATOM 1589 N N . SER A 1 199 ? 13.674 5.537 -24.079 1.00 97.94 199 SER A N 1
ATOM 1590 C CA . SER A 1 199 ? 13.609 6.457 -25.219 1.00 97.94 199 SER A CA 1
ATOM 1591 C C . SER A 1 199 ? 15.000 6.861 -25.723 1.00 97.94 199 SER A C 1
ATOM 1593 O O . SER A 1 199 ? 15.208 6.990 -26.935 1.00 97.94 199 SER A O 1
ATOM 1595 N N . GLU A 1 200 ? 15.958 7.071 -24.820 1.00 97.81 200 GLU A N 1
ATOM 1596 C CA . GLU A 1 200 ? 17.348 7.387 -25.168 1.00 97.81 200 GLU A CA 1
ATOM 1597 C C . GLU A 1 200 ? 18.040 6.190 -25.844 1.00 97.81 200 GLU A C 1
ATOM 1599 O O . GLU A 1 200 ? 18.737 6.354 -26.855 1.00 97.81 200 GLU A O 1
ATOM 1604 N N . LEU A 1 201 ? 17.794 4.974 -25.347 1.00 97.69 201 LEU A N 1
ATOM 1605 C CA . LEU A 1 201 ? 18.294 3.730 -25.937 1.00 97.69 201 LEU A CA 1
ATOM 1606 C C . LEU A 1 201 ? 17.701 3.458 -27.323 1.00 97.69 201 LEU A C 1
ATOM 1608 O O . LEU A 1 201 ? 18.446 3.104 -28.235 1.00 97.69 201 LEU A O 1
ATOM 1612 N N . GLU A 1 202 ? 16.395 3.654 -27.508 1.00 97.81 202 GLU A N 1
ATOM 1613 C CA . GLU A 1 202 ? 15.723 3.507 -28.805 1.00 97.81 202 GLU A CA 1
ATOM 1614 C C . GLU A 1 202 ? 16.256 4.509 -29.832 1.00 97.81 202 GLU A C 1
ATOM 1616 O O . GLU A 1 202 ? 16.554 4.138 -30.968 1.00 97.81 202 GLU A O 1
ATOM 1621 N N . THR A 1 203 ? 16.460 5.763 -29.417 1.00 98.06 203 THR A N 1
ATOM 1622 C CA . THR A 1 203 ? 17.063 6.797 -30.270 1.00 98.06 203 THR A CA 1
ATOM 1623 C C . THR A 1 203 ? 18.485 6.411 -30.672 1.00 98.06 203 THR A C 1
ATOM 1625 O O . THR A 1 203 ? 18.850 6.481 -31.845 1.00 98.06 203 THR A O 1
ATOM 1628 N N . THR A 1 204 ? 19.289 5.950 -29.711 1.00 97.88 204 THR A N 1
ATOM 1629 C CA . THR A 1 204 ? 20.664 5.496 -29.959 1.00 97.88 204 THR A CA 1
ATOM 1630 C C . THR A 1 204 ? 20.693 4.298 -30.905 1.00 97.88 204 THR A C 1
ATOM 1632 O O . THR A 1 204 ? 21.494 4.267 -31.837 1.00 97.88 204 THR A O 1
ATOM 1635 N N . PHE A 1 205 ? 19.799 3.329 -30.703 1.00 98.00 205 PHE A N 1
ATOM 1636 C CA . PHE A 1 205 ? 19.669 2.166 -31.571 1.00 98.00 205 PHE A CA 1
ATOM 1637 C C . PHE A 1 205 ? 19.300 2.562 -33.002 1.00 98.00 205 PHE A C 1
ATOM 1639 O O . PHE A 1 205 ? 19.940 2.084 -33.936 1.00 98.00 205 PHE A O 1
ATOM 1646 N N . SER A 1 206 ? 18.323 3.461 -33.175 1.00 97.88 206 SER A N 1
ATOM 1647 C CA . SER A 1 206 ? 17.928 3.969 -34.494 1.00 97.88 206 SER A CA 1
ATOM 1648 C C . SER A 1 206 ? 19.098 4.653 -35.198 1.00 97.88 206 SER A C 1
ATOM 1650 O O . SER A 1 206 ? 19.418 4.294 -36.325 1.00 97.88 206 SER A O 1
ATOM 1652 N N . ASN A 1 207 ? 19.804 5.555 -34.510 1.00 98.12 207 ASN A N 1
ATOM 1653 C CA . ASN A 1 207 ? 20.955 6.260 -35.080 1.00 98.12 207 ASN A CA 1
ATOM 1654 C C . ASN A 1 207 ? 22.084 5.298 -35.489 1.00 98.12 207 ASN A C 1
ATOM 1656 O O . ASN A 1 207 ? 22.709 5.469 -36.537 1.00 98.12 207 ASN A O 1
ATOM 1660 N N . ASN A 1 208 ? 22.348 4.272 -34.675 1.00 97.31 208 ASN A N 1
ATOM 1661 C CA . ASN A 1 208 ? 23.341 3.248 -34.998 1.00 97.31 208 ASN A CA 1
ATOM 1662 C C . ASN A 1 208 ? 22.906 2.411 -36.205 1.00 97.31 208 ASN A C 1
ATOM 1664 O O . ASN A 1 208 ? 23.736 2.085 -37.050 1.00 97.31 208 ASN A O 1
ATOM 1668 N N . LEU A 1 209 ? 21.618 2.078 -36.310 1.00 97.38 209 LEU A N 1
ATOM 1669 C CA . LEU A 1 209 ? 21.078 1.349 -37.453 1.00 97.38 209 LEU A CA 1
ATOM 1670 C C . LEU A 1 209 ? 21.181 2.172 -38.745 1.00 97.38 209 LEU A C 1
ATOM 1672 O O . LEU A 1 209 ? 21.602 1.630 -39.765 1.00 97.38 209 LEU A O 1
ATOM 1676 N N . ASP A 1 210 ? 20.872 3.467 -38.680 1.00 97.94 210 ASP A N 1
ATOM 1677 C CA . ASP A 1 210 ? 21.012 4.398 -39.804 1.00 97.94 210 ASP A CA 1
ATOM 1678 C C . ASP A 1 210 ? 22.480 4.517 -40.240 1.00 97.94 210 ASP A C 1
ATOM 1680 O O . ASP A 1 210 ? 22.782 4.398 -41.424 1.00 97.94 210 ASP A O 1
ATOM 1684 N N . THR A 1 211 ? 23.409 4.629 -39.284 1.00 96.94 211 THR A N 1
ATOM 1685 C CA . THR A 1 211 ? 24.860 4.656 -39.559 1.00 96.94 211 THR A CA 1
ATOM 1686 C C . THR A 1 211 ? 25.327 3.370 -40.248 1.00 96.94 211 THR A C 1
ATOM 1688 O O . THR A 1 211 ? 26.133 3.400 -41.175 1.00 96.94 211 THR A O 1
ATOM 1691 N N . VAL A 1 212 ? 24.823 2.212 -39.809 1.00 97.62 212 VAL A N 1
ATOM 1692 C CA . VAL A 1 212 ? 25.134 0.915 -40.428 1.00 97.62 212 VAL A CA 1
ATOM 1693 C C . VAL A 1 212 ? 24.571 0.829 -41.846 1.00 97.62 212 VAL A C 1
ATOM 1695 O O . VAL A 1 212 ? 25.245 0.302 -42.731 1.00 97.62 212 VAL A O 1
ATOM 1698 N N . ALA A 1 213 ? 23.361 1.341 -42.075 1.00 97.56 213 ALA A N 1
ATOM 1699 C CA . ALA A 1 213 ? 22.753 1.382 -43.399 1.00 97.56 213 ALA A CA 1
ATOM 1700 C C . ALA A 1 213 ? 23.534 2.299 -44.354 1.00 97.56 213 ALA A C 1
ATOM 1702 O O . ALA A 1 213 ? 23.851 1.872 -45.462 1.00 97.56 213 ALA A O 1
ATOM 1703 N N . GLU A 1 214 ? 23.910 3.499 -43.902 1.00 97.81 214 GLU A N 1
ATOM 1704 C CA . GLU A 1 214 ? 24.723 4.452 -44.666 1.00 97.81 214 GLU A CA 1
ATOM 1705 C C . GLU A 1 214 ? 26.088 3.848 -45.026 1.00 97.81 214 GLU A C 1
ATOM 1707 O O . GLU A 1 214 ? 26.457 3.811 -46.197 1.00 97.81 214 GLU A O 1
ATOM 1712 N N . LEU A 1 215 ? 26.794 3.247 -44.060 1.00 97.62 215 LEU A N 1
ATOM 1713 C CA . LEU A 1 215 ? 28.065 2.557 -44.315 1.00 97.62 215 LEU A CA 1
ATOM 1714 C C . LEU A 1 215 ? 27.931 1.406 -45.321 1.00 97.62 215 LEU A C 1
ATOM 1716 O O . LEU A 1 215 ? 28.843 1.168 -46.114 1.00 97.62 215 LEU A O 1
ATOM 1720 N N . ALA A 1 216 ? 26.823 0.662 -45.274 1.00 97.56 216 ALA A N 1
ATOM 1721 C CA . ALA A 1 216 ? 26.562 -0.422 -46.214 1.00 97.56 216 ALA A CA 1
ATOM 1722 C C . ALA A 1 216 ? 26.266 0.100 -47.627 1.00 97.56 216 ALA A C 1
ATOM 1724 O O . ALA A 1 216 ? 26.739 -0.494 -48.597 1.00 97.56 216 ALA A O 1
ATOM 1725 N N . GLU A 1 217 ? 25.524 1.202 -47.749 1.00 97.69 217 GLU A N 1
ATOM 1726 C CA . GLU A 1 217 ? 25.256 1.870 -49.025 1.00 97.69 217 GLU A CA 1
ATOM 1727 C C . GLU A 1 217 ? 26.540 2.449 -49.629 1.00 97.69 217 GLU A C 1
ATOM 1729 O O . GLU A 1 217 ? 26.839 2.190 -50.796 1.00 97.69 217 GLU A O 1
ATOM 1734 N N . GLU A 1 218 ? 27.354 3.133 -48.820 1.00 97.06 218 GLU A N 1
ATOM 1735 C CA . GLU A 1 218 ? 28.673 3.624 -49.224 1.00 97.06 218 GLU A CA 1
ATOM 1736 C C . GLU A 1 218 ? 29.569 2.478 -49.705 1.00 97.06 218 GLU A C 1
ATOM 1738 O O . GLU A 1 218 ? 30.133 2.557 -50.793 1.00 97.06 218 GLU A O 1
ATOM 1743 N N . ALA A 1 219 ? 29.663 1.382 -48.942 1.00 97.31 219 ALA A N 1
ATOM 1744 C CA . ALA A 1 219 ? 30.457 0.214 -49.322 1.00 97.31 219 ALA A CA 1
ATOM 1745 C C . ALA A 1 219 ? 29.971 -0.418 -50.638 1.00 97.31 219 ALA A C 1
ATOM 1747 O O . ALA A 1 219 ? 30.779 -0.790 -51.489 1.00 97.31 219 ALA A O 1
ATOM 1748 N N . ALA A 1 220 ? 28.655 -0.526 -50.830 1.00 96.62 220 ALA A N 1
ATOM 1749 C CA . ALA A 1 220 ? 28.073 -1.054 -52.060 1.00 96.62 220 ALA A CA 1
ATOM 1750 C C . ALA A 1 220 ? 28.318 -0.145 -53.277 1.00 96.62 220 ALA A C 1
ATOM 1752 O O . ALA A 1 220 ? 28.344 -0.644 -54.401 1.00 96.62 220 ALA A O 1
ATOM 1753 N N . GLY A 1 221 ? 28.499 1.161 -53.055 1.00 95.88 221 GLY A N 1
ATOM 1754 C CA . GLY A 1 221 ? 28.769 2.154 -54.093 1.00 95.88 221 GLY A CA 1
ATOM 1755 C C . GLY A 1 221 ? 30.231 2.261 -54.536 1.00 95.88 221 GLY A C 1
ATOM 1756 O O . GLY A 1 221 ? 30.488 2.917 -55.542 1.00 95.88 221 GLY A O 1
ATOM 1757 N N . ILE A 1 222 ? 31.180 1.639 -53.823 1.00 97.19 222 ILE A N 1
ATOM 1758 C CA . ILE A 1 222 ? 32.614 1.708 -54.160 1.00 97.19 222 ILE A CA 1
ATOM 1759 C C . ILE A 1 222 ? 32.950 1.003 -55.489 1.00 97.19 222 ILE A C 1
ATOM 1761 O O . ILE A 1 222 ? 33.613 1.620 -56.321 1.00 97.19 222 ILE A O 1
ATOM 1765 N N . PRO A 1 223 ? 32.539 -0.259 -55.741 1.00 96.69 223 PRO A N 1
ATOM 1766 C CA . PRO A 1 223 ? 32.785 -0.889 -57.034 1.00 96.69 223 PRO A CA 1
ATOM 1767 C C . PRO A 1 223 ? 32.010 -0.171 -58.147 1.00 96.69 223 PRO A C 1
ATOM 1769 O O . PRO A 1 223 ? 30.785 -0.054 -58.081 1.00 96.69 223 PRO A O 1
ATOM 1772 N N . HIS A 1 224 ? 32.693 0.230 -59.217 1.00 93.75 224 HIS A N 1
ATOM 1773 C CA . HIS A 1 224 ? 32.083 0.890 -60.377 1.00 93.75 224 HIS A CA 1
ATOM 1774 C C . HIS A 1 224 ? 32.028 -0.042 -61.588 1.00 93.75 224 HIS A C 1
ATOM 1776 O O . HIS A 1 224 ? 32.880 -0.904 -61.775 1.00 93.75 224 HIS A O 1
ATOM 1782 N N . PHE A 1 225 ? 30.959 0.064 -62.378 1.00 94.12 225 PHE A N 1
ATOM 1783 C CA . PHE A 1 225 ? 30.747 -0.798 -63.540 1.00 94.12 225 PHE A CA 1
ATOM 1784 C C . PHE A 1 225 ? 31.538 -0.283 -64.742 1.00 94.12 225 PHE A C 1
ATOM 1786 O O . PHE A 1 225 ? 31.280 0.821 -65.220 1.00 94.12 225 PHE A O 1
ATOM 1793 N N . GLU A 1 226 ? 32.426 -1.120 -65.267 1.00 92.88 226 GLU A N 1
ATOM 1794 C CA . GLU A 1 226 ? 33.292 -0.800 -66.394 1.00 92.88 226 GLU A CA 1
ATOM 1795 C C . GLU A 1 226 ? 33.000 -1.697 -67.596 1.00 92.88 226 GLU A C 1
ATOM 1797 O O . GLU A 1 226 ? 32.823 -2.916 -67.478 1.00 92.88 226 GLU A O 1
ATOM 1802 N N . THR A 1 227 ? 32.960 -1.075 -68.776 1.00 92.00 227 THR A N 1
ATOM 1803 C CA . THR A 1 227 ? 32.744 -1.771 -70.050 1.00 92.00 227 THR A CA 1
ATOM 1804 C C . THR A 1 227 ? 34.043 -1.918 -70.817 1.00 92.00 227 THR A C 1
ATOM 1806 O O . THR A 1 227 ? 34.754 -0.932 -71.029 1.00 92.00 227 THR A O 1
ATOM 1809 N N . HIS A 1 228 ? 34.310 -3.117 -71.333 1.00 90.38 228 HIS A N 1
ATOM 1810 C CA . HIS A 1 228 ? 35.571 -3.417 -72.013 1.00 90.38 228 HIS A CA 1
ATOM 1811 C C . HIS A 1 228 ? 35.371 -3.868 -73.455 1.00 90.38 228 HIS A C 1
ATOM 1813 O O . HIS A 1 228 ? 34.454 -4.607 -73.790 1.00 90.38 228 HIS A O 1
ATOM 1819 N N . PHE A 1 229 ? 36.281 -3.461 -74.342 1.00 86.94 229 PHE A N 1
ATOM 1820 C CA . PHE A 1 229 ? 36.168 -3.778 -75.773 1.00 86.94 229 PHE A CA 1
ATOM 1821 C C . PHE A 1 229 ? 36.582 -5.222 -76.115 1.00 86.94 229 PHE A C 1
ATOM 1823 O O . PHE A 1 229 ? 36.158 -5.772 -77.130 1.00 86.94 229 PHE A O 1
ATOM 1830 N N . PHE A 1 230 ? 37.437 -5.832 -75.287 1.00 89.88 230 PHE A N 1
ATOM 1831 C CA . PHE A 1 230 ? 38.030 -7.156 -75.527 1.00 89.88 230 PHE A CA 1
ATOM 1832 C C . PHE A 1 230 ? 37.841 -8.141 -74.361 1.00 89.88 230 PHE A C 1
ATOM 1834 O O . PHE A 1 230 ? 38.354 -9.259 -74.416 1.00 89.88 230 PHE A O 1
ATOM 1841 N N . SER A 1 231 ? 37.104 -7.749 -73.323 1.00 88.50 231 SER A N 1
ATOM 1842 C CA . SER A 1 231 ? 36.751 -8.584 -72.172 1.00 88.50 231 SER A CA 1
ATOM 1843 C C . SER A 1 231 ? 35.305 -8.326 -71.759 1.00 88.50 231 SER A C 1
ATOM 1845 O O . SER A 1 231 ? 34.657 -7.426 -72.282 1.00 88.50 231 SER A O 1
ATOM 1847 N N . SER A 1 232 ? 34.781 -9.160 -70.864 1.00 91.06 232 SER A N 1
ATOM 1848 C CA . SER A 1 232 ? 33.458 -8.950 -70.280 1.00 91.06 232 SER A CA 1
ATOM 1849 C C . SER A 1 232 ? 33.440 -7.697 -69.417 1.00 91.06 232 SER A C 1
ATOM 1851 O O . SER A 1 232 ? 34.412 -7.440 -68.705 1.00 91.06 232 SER A O 1
ATOM 1853 N N . ASP A 1 233 ? 32.310 -7.001 -69.424 1.00 95.06 233 ASP A N 1
ATOM 1854 C CA . ASP A 1 233 ? 32.029 -5.942 -68.463 1.00 95.06 233 ASP A CA 1
ATOM 1855 C C . ASP A 1 233 ? 32.119 -6.488 -67.030 1.00 95.06 233 ASP A C 1
ATOM 1857 O O . ASP A 1 233 ? 31.713 -7.626 -66.751 1.00 95.06 233 ASP A O 1
ATOM 1861 N N . CYS A 1 234 ? 32.666 -5.690 -66.121 1.00 93.50 234 CYS A N 1
ATOM 1862 C CA . CYS A 1 234 ? 32.855 -6.080 -64.729 1.00 93.50 234 CYS A CA 1
ATOM 1863 C C . CYS A 1 234 ? 32.819 -4.872 -63.796 1.00 93.50 234 CYS A C 1
ATOM 1865 O O . CYS A 1 234 ? 32.958 -3.733 -64.227 1.00 93.50 234 CYS A O 1
ATOM 1867 N N . PHE A 1 235 ? 32.625 -5.140 -62.505 1.00 94.75 235 PHE A N 1
ATOM 1868 C CA . PHE A 1 235 ? 32.846 -4.130 -61.480 1.00 94.75 235 PHE A CA 1
ATOM 1869 C C . PHE A 1 235 ? 34.333 -4.048 -61.155 1.00 94.75 235 PHE A C 1
ATOM 1871 O O . PHE A 1 235 ? 34.962 -5.074 -60.877 1.00 94.75 235 PHE A O 1
ATOM 1878 N N . GLU A 1 236 ? 34.871 -2.839 -61.178 1.00 95.06 236 GLU A N 1
ATOM 1879 C CA . GLU A 1 236 ? 36.263 -2.535 -60.880 1.00 95.06 236 GLU A CA 1
ATOM 1880 C C . GLU A 1 236 ? 36.364 -1.568 -59.699 1.00 95.06 236 GLU A C 1
ATOM 1882 O O . GLU A 1 236 ? 35.387 -0.945 -59.291 1.00 95.06 236 GLU A O 1
ATOM 1887 N N . MET A 1 237 ? 37.552 -1.511 -59.102 1.00 96.62 237 MET A N 1
ATOM 1888 C CA . MET A 1 237 ? 37.934 -0.532 -58.088 1.00 96.62 237 MET A CA 1
ATOM 1889 C C . MET A 1 237 ? 39.463 -0.448 -58.029 1.00 96.62 237 MET A C 1
ATOM 1891 O O . MET A 1 237 ? 40.154 -1.447 -58.270 1.00 96.62 237 MET A O 1
ATOM 1895 N N . ASP A 1 238 ? 40.005 0.720 -57.706 1.00 96.44 238 ASP A N 1
ATOM 1896 C CA . ASP A 1 238 ? 41.435 0.910 -57.497 1.00 96.44 238 ASP A CA 1
ATOM 1897 C C . ASP A 1 238 ? 41.902 0.434 -56.105 1.00 96.44 238 ASP A C 1
ATOM 1899 O O . ASP A 1 238 ? 41.138 -0.053 -55.271 1.00 96.44 238 ASP A O 1
ATOM 1903 N N . VAL A 1 239 ? 43.211 0.519 -55.847 1.00 96.56 239 VAL A N 1
ATOM 1904 C CA . VAL A 1 239 ? 43.805 0.031 -54.589 1.00 96.56 239 VAL A CA 1
ATOM 1905 C C . VAL A 1 239 ? 43.364 0.854 -53.371 1.00 96.56 239 VAL A C 1
ATOM 1907 O O . VAL A 1 239 ? 43.314 0.310 -52.268 1.00 96.56 239 VAL A O 1
ATOM 1910 N N . LEU A 1 240 ? 43.100 2.153 -53.530 1.00 96.75 240 LEU A N 1
ATOM 1911 C CA . LEU A 1 240 ? 42.595 3.006 -52.455 1.00 96.75 240 LEU A CA 1
ATOM 1912 C C . LEU A 1 240 ? 41.113 2.719 -52.200 1.00 96.75 240 LEU A C 1
ATOM 1914 O O . LEU A 1 240 ? 40.742 2.532 -51.045 1.00 96.75 240 LEU A O 1
ATOM 1918 N N . GLU A 1 241 ? 40.316 2.594 -53.260 1.00 97.50 241 GLU A N 1
ATOM 1919 C CA . GLU A 1 241 ? 38.903 2.200 -53.205 1.00 97.50 241 GLU A CA 1
ATOM 1920 C C . GLU A 1 241 ? 38.731 0.829 -52.532 1.00 97.50 241 GLU A C 1
ATOM 1922 O O . GLU A 1 241 ? 37.926 0.676 -51.617 1.00 97.50 241 GLU A O 1
ATOM 1927 N N . TYR A 1 242 ? 39.562 -0.157 -52.888 1.00 97.25 242 TYR A N 1
ATOM 1928 C CA . TYR A 1 242 ? 39.556 -1.469 -52.234 1.00 97.25 242 TYR A CA 1
ATOM 1929 C C . TYR A 1 242 ? 39.855 -1.382 -50.731 1.00 97.25 242 TYR A C 1
ATOM 1931 O O . TYR A 1 242 ? 39.231 -2.083 -49.935 1.00 97.25 242 TYR A O 1
ATOM 1939 N N . ARG A 1 243 ? 40.815 -0.541 -50.324 1.00 97.62 243 ARG A N 1
ATOM 1940 C CA . ARG A 1 243 ? 41.149 -0.369 -48.901 1.00 97.62 243 ARG A CA 1
ATOM 1941 C C . ARG A 1 243 ? 40.005 0.281 -48.129 1.00 97.62 243 ARG A C 1
ATOM 1943 O O . ARG A 1 243 ? 39.719 -0.169 -47.025 1.00 97.62 243 ARG A O 1
ATOM 1950 N N . ASP A 1 244 ? 39.353 1.287 -48.709 1.00 97.56 244 ASP A N 1
ATOM 1951 C CA . ASP A 1 244 ? 38.169 1.918 -48.114 1.00 97.56 244 ASP A CA 1
ATOM 1952 C C . ASP A 1 244 ? 37.019 0.906 -47.969 1.00 97.56 244 ASP A C 1
ATOM 1954 O O . ASP A 1 244 ? 36.436 0.762 -46.893 1.00 97.56 244 ASP A O 1
ATOM 1958 N N . LEU A 1 245 ? 36.771 0.095 -49.005 1.00 97.81 245 LEU A N 1
ATOM 1959 C CA . LEU A 1 245 ? 35.789 -0.989 -48.951 1.00 97.81 245 LEU A CA 1
ATOM 1960 C C . LEU A 1 245 ? 36.117 -2.006 -47.849 1.00 97.81 245 LEU A C 1
ATOM 1962 O O . LEU A 1 245 ? 35.234 -2.400 -47.087 1.00 97.81 245 LEU A O 1
ATOM 1966 N N . GLU A 1 246 ? 37.376 -2.433 -47.740 1.00 97.50 246 GLU A N 1
ATOM 1967 C CA . GLU A 1 246 ? 37.819 -3.373 -46.707 1.00 97.50 246 GLU A CA 1
ATOM 1968 C C . GLU A 1 246 ? 37.616 -2.806 -45.291 1.00 97.50 246 GLU A C 1
ATOM 1970 O O . GLU A 1 246 ? 37.135 -3.524 -44.407 1.00 97.50 246 GLU A O 1
ATOM 1975 N N . GLU A 1 247 ? 37.925 -1.524 -45.068 1.00 97.06 247 GLU A N 1
ATOM 1976 C CA . GLU A 1 247 ? 37.697 -0.852 -43.784 1.00 97.06 247 GLU A CA 1
ATOM 1977 C C . GLU A 1 247 ? 36.205 -0.772 -43.437 1.00 97.06 247 GLU A C 1
ATOM 1979 O O . GLU A 1 247 ? 35.816 -1.185 -42.338 1.00 97.06 247 GLU A O 1
ATOM 1984 N N . LYS A 1 248 ? 35.348 -0.349 -44.376 1.00 97.94 248 LYS A N 1
ATOM 1985 C CA . LYS A 1 248 ? 33.890 -0.299 -44.166 1.00 97.94 248 LYS A CA 1
ATOM 1986 C C . LYS A 1 248 ? 33.309 -1.683 -43.877 1.00 97.94 248 LYS A C 1
ATOM 1988 O O . LYS A 1 248 ? 32.572 -1.859 -42.906 1.00 97.94 248 LYS A O 1
ATOM 1993 N N . LEU A 1 249 ? 33.689 -2.701 -44.653 1.00 97.44 249 LEU A N 1
ATOM 1994 C CA . LEU A 1 249 ? 33.247 -4.083 -44.432 1.00 97.44 249 LEU A CA 1
ATOM 1995 C C . LEU A 1 249 ? 33.717 -4.633 -43.083 1.00 97.44 249 LEU A C 1
ATOM 1997 O O . LEU A 1 249 ? 33.005 -5.418 -42.451 1.00 97.44 249 LEU A O 1
ATOM 2001 N N . LYS A 1 250 ? 34.898 -4.230 -42.606 1.00 96.94 250 LYS A N 1
ATOM 2002 C CA . LYS A 1 250 ? 35.385 -4.610 -41.277 1.00 96.94 250 LYS A CA 1
ATOM 2003 C C . LYS A 1 250 ? 34.512 -4.013 -40.171 1.00 96.94 250 LYS A C 1
ATOM 2005 O O . LYS A 1 250 ? 34.145 -4.759 -39.263 1.00 96.94 250 LYS A O 1
ATOM 2010 N N . VAL A 1 251 ? 34.144 -2.734 -40.259 1.00 96.81 251 VAL A N 1
ATOM 2011 C CA . VAL A 1 251 ? 33.223 -2.095 -39.300 1.00 96.81 251 VAL A CA 1
ATOM 2012 C C . VAL A 1 251 ? 31.862 -2.797 -39.325 1.00 96.81 251 VAL A C 1
ATOM 2014 O O . VAL A 1 251 ? 31.382 -3.238 -38.281 1.00 96.81 251 VAL A O 1
ATOM 2017 N N . LEU A 1 252 ? 31.289 -3.011 -40.515 1.00 97.44 252 LEU A N 1
ATOM 2018 C CA . LEU A 1 252 ? 29.991 -3.677 -40.694 1.00 97.44 252 LEU A CA 1
ATOM 2019 C C . LEU A 1 252 ? 29.967 -5.121 -40.171 1.00 97.44 252 LEU A C 1
ATOM 2021 O O . LEU A 1 252 ? 28.964 -5.565 -39.619 1.00 97.44 252 LEU A O 1
ATOM 2025 N N . SER A 1 253 ? 31.056 -5.872 -40.349 1.00 96.44 253 SER A N 1
ATOM 2026 C CA . SER A 1 253 ? 31.107 -7.294 -39.980 1.00 96.44 253 SER A CA 1
ATOM 2027 C C . SER A 1 253 ? 31.558 -7.558 -38.546 1.00 96.44 253 SER A C 1
ATOM 2029 O O . SER A 1 253 ? 31.245 -8.625 -38.015 1.00 96.44 253 SER A O 1
ATOM 2031 N N . LYS A 1 254 ? 32.304 -6.637 -37.923 1.00 93.69 254 LYS A N 1
ATOM 2032 C CA . LYS A 1 254 ? 32.888 -6.847 -36.588 1.00 93.69 254 LYS A CA 1
ATOM 2033 C C . LYS A 1 254 ? 32.341 -5.908 -35.528 1.00 93.69 254 LYS A C 1
ATOM 2035 O O . LYS A 1 254 ? 32.047 -6.370 -34.438 1.00 93.69 254 LYS A O 1
ATOM 2040 N N . GLU A 1 255 ? 32.218 -4.621 -35.825 1.00 95.00 255 GLU A N 1
ATOM 2041 C CA . GLU A 1 255 ? 31.898 -3.607 -34.812 1.00 95.00 255 GLU A CA 1
ATOM 2042 C C . GLU A 1 255 ? 30.388 -3.376 -34.715 1.00 95.00 255 GLU A C 1
ATOM 2044 O O . GLU A 1 255 ? 29.816 -3.421 -33.626 1.00 95.00 255 GLU A O 1
ATOM 2049 N N . ALA A 1 256 ? 29.716 -3.223 -35.859 1.00 96.12 256 ALA A N 1
ATOM 2050 C CA . ALA A 1 256 ? 28.277 -2.986 -35.918 1.00 96.12 256 ALA A CA 1
ATOM 2051 C C . ALA A 1 256 ? 27.429 -4.067 -35.209 1.00 96.12 256 ALA A C 1
ATOM 2053 O O . ALA A 1 256 ? 26.523 -3.696 -34.459 1.00 96.12 256 ALA A O 1
ATOM 2054 N N . PRO A 1 257 ? 27.692 -5.384 -35.359 1.00 96.88 257 PRO A N 1
ATOM 2055 C CA . PRO A 1 257 ? 26.883 -6.405 -34.695 1.00 96.88 257 PRO A CA 1
ATOM 2056 C C . PRO A 1 257 ? 26.962 -6.342 -33.168 1.00 96.88 257 PRO A C 1
ATOM 2058 O O . PRO A 1 257 ? 25.960 -6.598 -32.499 1.00 96.88 257 PRO A O 1
ATOM 2061 N N . ASP A 1 258 ? 28.131 -6.005 -32.620 1.00 96.25 258 ASP A N 1
ATOM 2062 C CA . ASP A 1 258 ? 28.339 -5.910 -31.174 1.00 96.25 258 ASP A CA 1
ATOM 2063 C C . ASP A 1 258 ? 27.650 -4.662 -30.606 1.00 96.25 258 ASP A C 1
ATOM 2065 O O . ASP A 1 258 ? 26.958 -4.756 -29.591 1.00 96.25 258 ASP A O 1
ATOM 2069 N N . ILE A 1 259 ? 27.743 -3.523 -31.304 1.00 95.50 259 ILE A N 1
ATOM 2070 C CA . ILE A 1 259 ? 27.046 -2.280 -30.936 1.00 95.50 259 ILE A CA 1
ATOM 2071 C C . ILE A 1 259 ? 25.526 -2.492 -30.931 1.00 95.50 259 ILE A C 1
ATOM 2073 O O . ILE A 1 259 ? 24.863 -2.228 -29.925 1.00 95.50 259 ILE A O 1
ATOM 2077 N N . LEU A 1 260 ? 24.973 -3.020 -32.029 1.00 96.06 260 LEU A N 1
ATOM 2078 C CA . LEU A 1 260 ? 23.530 -3.237 -32.162 1.00 96.06 260 LEU A CA 1
ATOM 2079 C C . LEU A 1 260 ? 23.015 -4.265 -31.148 1.00 96.06 260 LEU A C 1
ATOM 2081 O O . LEU A 1 260 ? 21.933 -4.087 -30.587 1.00 96.06 260 LEU A O 1
ATOM 2085 N N . ARG A 1 261 ? 23.787 -5.323 -30.865 1.00 96.81 261 ARG A N 1
ATOM 2086 C CA . ARG A 1 261 ? 23.443 -6.292 -29.816 1.00 96.81 261 ARG A CA 1
ATOM 2087 C C . ARG A 1 261 ? 23.397 -5.629 -28.443 1.00 96.81 261 ARG A C 1
ATOM 2089 O O . ARG A 1 261 ? 22.422 -5.838 -27.728 1.00 96.81 261 ARG A O 1
ATOM 2096 N N . GLY A 1 262 ? 24.399 -4.814 -28.111 1.00 96.88 262 GLY A N 1
ATOM 2097 C CA . GLY A 1 262 ? 24.435 -4.070 -26.853 1.00 96.88 262 GLY A CA 1
ATOM 2098 C C . GLY A 1 262 ? 23.229 -3.143 -26.689 1.00 96.88 262 GLY A C 1
ATOM 2099 O O . GLY A 1 262 ? 22.621 -3.110 -25.623 1.00 96.88 262 GLY A O 1
ATOM 2100 N N . ASN A 1 263 ? 22.809 -2.455 -27.757 1.00 96.00 263 ASN A N 1
ATOM 2101 C CA . ASN A 1 263 ? 21.592 -1.641 -27.725 1.00 96.00 263 ASN A CA 1
ATOM 2102 C C . ASN A 1 263 ? 20.335 -2.481 -27.462 1.00 96.00 263 ASN A C 1
ATOM 2104 O O . ASN A 1 263 ? 19.523 -2.118 -26.616 1.00 96.00 263 ASN A O 1
ATOM 2108 N N . VAL A 1 264 ? 20.180 -3.617 -28.151 1.00 97.12 264 VAL A N 1
ATOM 2109 C CA . VAL A 1 264 ? 19.030 -4.516 -27.956 1.00 97.12 264 VAL A CA 1
ATOM 2110 C C . VAL A 1 264 ? 18.999 -5.088 -26.537 1.00 97.12 264 VAL A C 1
ATOM 2112 O O . VAL A 1 264 ? 17.922 -5.228 -25.960 1.00 97.12 264 VAL A O 1
ATOM 2115 N N . GLU A 1 265 ? 20.153 -5.438 -25.970 1.00 97.50 265 GLU A N 1
ATOM 2116 C CA . GLU A 1 265 ? 20.257 -5.903 -24.582 1.00 97.50 265 GLU A CA 1
ATOM 2117 C C . GLU A 1 265 ? 19.854 -4.804 -23.592 1.00 97.50 265 GLU A C 1
ATOM 2119 O O . GLU A 1 265 ? 19.013 -5.062 -22.732 1.00 97.50 265 GLU A O 1
ATOM 2124 N N . GLY A 1 266 ? 20.339 -3.573 -23.782 1.00 96.69 266 GLY A N 1
ATOM 2125 C CA . GLY A 1 266 ? 19.934 -2.425 -22.965 1.00 96.69 266 GLY A CA 1
ATOM 2126 C C . GLY A 1 266 ? 18.431 -2.136 -23.043 1.00 96.69 266 GLY A C 1
ATOM 2127 O O . GLY A 1 266 ? 17.783 -1.957 -22.016 1.00 96.69 266 GLY A O 1
ATOM 2128 N N . ILE A 1 267 ? 17.843 -2.167 -24.246 1.00 97.62 267 ILE A N 1
ATOM 2129 C CA . ILE A 1 267 ? 16.391 -1.991 -24.438 1.00 97.62 267 ILE A CA 1
ATOM 2130 C C . ILE A 1 267 ? 15.610 -3.076 -23.687 1.00 97.62 267 ILE A C 1
ATOM 2132 O O . ILE A 1 267 ? 14.627 -2.779 -23.010 1.00 97.62 267 ILE A O 1
ATOM 2136 N N . LYS A 1 268 ? 16.043 -4.342 -23.768 1.00 97.25 268 LYS A N 1
ATOM 2137 C CA . LYS A 1 268 ? 15.391 -5.447 -23.046 1.00 97.25 268 LYS A CA 1
ATOM 2138 C C . LYS A 1 268 ? 15.440 -5.256 -21.535 1.00 97.25 268 LYS A C 1
ATOM 2140 O O . LYS A 1 268 ? 14.445 -5.531 -20.868 1.00 97.25 268 LYS A O 1
ATOM 2145 N N . GLU A 1 269 ? 16.575 -4.811 -21.004 1.00 96.75 269 GLU A N 1
ATOM 2146 C CA . GLU A 1 269 ? 16.730 -4.531 -19.577 1.00 96.75 269 GLU A CA 1
ATOM 2147 C C . GLU A 1 269 ? 15.810 -3.385 -19.134 1.00 96.75 269 GLU A C 1
ATOM 2149 O O . GLU A 1 269 ? 15.056 -3.548 -18.175 1.00 96.75 269 GLU A O 1
ATOM 2154 N N . ALA A 1 270 ? 15.776 -2.278 -19.883 1.00 95.75 270 ALA A N 1
ATOM 2155 C CA . ALA A 1 270 ? 14.890 -1.149 -19.602 1.00 95.75 270 ALA A CA 1
ATOM 2156 C C . ALA A 1 270 ? 13.406 -1.561 -19.608 1.00 95.75 270 ALA A C 1
ATOM 2158 O O . ALA A 1 270 ? 12.676 -1.265 -18.662 1.00 95.75 270 ALA A O 1
ATOM 2159 N N . VAL A 1 271 ? 12.968 -2.324 -20.617 1.00 96.31 271 VAL A N 1
ATOM 2160 C CA . VAL A 1 271 ? 11.596 -2.861 -20.682 1.00 96.31 271 VAL A CA 1
ATOM 2161 C C . VAL A 1 271 ? 11.299 -3.784 -19.497 1.00 96.31 271 VAL A C 1
ATOM 2163 O O . VAL A 1 271 ? 10.217 -3.709 -18.918 1.00 96.31 271 VAL A O 1
ATOM 2166 N N . SER A 1 272 ? 12.249 -4.635 -19.099 1.00 96.00 272 SER A N 1
ATOM 2167 C CA . SER A 1 272 ? 12.083 -5.510 -17.933 1.00 96.00 272 SER A CA 1
ATOM 2168 C C . SER A 1 272 ? 11.906 -4.712 -16.637 1.00 96.00 272 SER A C 1
ATOM 2170 O O . SER A 1 272 ? 11.061 -5.069 -15.817 1.00 96.00 272 SER A O 1
ATOM 2172 N N . ASN A 1 273 ? 12.665 -3.629 -16.457 1.00 95.00 273 ASN A N 1
ATOM 2173 C CA . ASN A 1 273 ? 12.558 -2.759 -15.285 1.00 95.00 273 ASN A CA 1
ATOM 2174 C C . ASN A 1 273 ? 11.203 -2.037 -15.236 1.00 95.00 273 ASN A C 1
ATOM 2176 O O . ASN A 1 273 ? 10.584 -1.977 -14.174 1.00 95.00 273 ASN A O 1
ATOM 2180 N N . ILE A 1 274 ? 10.701 -1.566 -16.385 1.00 95.06 274 ILE A N 1
ATOM 2181 C CA . ILE A 1 274 ? 9.363 -0.958 -16.499 1.00 95.06 274 ILE A CA 1
ATOM 2182 C C . ILE A 1 274 ? 8.269 -1.957 -16.104 1.00 95.06 274 ILE A C 1
ATOM 2184 O O . ILE A 1 274 ? 7.367 -1.618 -15.344 1.00 95.06 274 ILE A O 1
ATOM 2188 N N . LEU A 1 275 ? 8.345 -3.198 -16.590 1.00 93.81 275 LEU A N 1
ATOM 2189 C CA . LEU A 1 275 ? 7.346 -4.218 -16.262 1.00 93.81 275 LEU A CA 1
ATOM 2190 C C . LEU A 1 275 ? 7.364 -4.590 -14.777 1.00 93.81 275 LEU A C 1
ATOM 2192 O O . LEU A 1 275 ? 6.304 -4.746 -14.178 1.00 93.81 275 LEU A O 1
ATOM 2196 N N . SER A 1 276 ? 8.554 -4.719 -14.184 1.00 91.44 276 SER A N 1
ATOM 2197 C CA . SER A 1 276 ? 8.687 -5.038 -12.759 1.00 91.44 276 SER A CA 1
ATOM 2198 C C . SER A 1 276 ? 8.100 -3.942 -11.877 1.00 91.44 276 SER A C 1
ATOM 2200 O O . SER A 1 276 ? 7.462 -4.246 -10.875 1.00 91.44 276 SER A O 1
ATOM 2202 N N . ILE A 1 277 ? 8.315 -2.674 -12.234 1.00 93.25 277 ILE A N 1
ATOM 2203 C CA . ILE A 1 277 ? 7.853 -1.566 -11.403 1.00 93.25 277 ILE A CA 1
ATOM 2204 C C . ILE A 1 277 ? 6.355 -1.296 -11.546 1.00 93.25 277 ILE A C 1
ATOM 2206 O O . ILE A 1 277 ? 5.731 -0.863 -10.583 1.00 93.25 277 ILE A O 1
ATOM 2210 N N . GLU A 1 278 ? 5.765 -1.589 -12.709 1.00 90.81 278 GLU A N 1
ATOM 2211 C CA . GLU A 1 278 ? 4.319 -1.456 -12.919 1.00 90.81 278 GLU A CA 1
ATOM 2212 C C . GLU A 1 278 ? 3.525 -2.407 -12.009 1.00 90.81 278 GLU A C 1
ATOM 2214 O O . GLU A 1 278 ? 2.516 -1.999 -11.442 1.00 90.81 278 GLU A O 1
ATOM 2219 N N . ASP A 1 279 ? 4.007 -3.638 -11.804 1.00 88.69 279 ASP A N 1
ATOM 2220 C CA . ASP A 1 279 ? 3.368 -4.624 -10.914 1.00 88.69 279 ASP A CA 1
ATOM 2221 C C . ASP A 1 279 ? 3.367 -4.156 -9.443 1.00 88.69 279 ASP A C 1
ATOM 2223 O O . ASP A 1 279 ? 2.362 -4.233 -8.723 1.00 88.69 279 ASP A O 1
ATOM 2227 N N . GLU A 1 280 ? 4.488 -3.581 -8.999 1.00 89.56 280 GLU A N 1
ATOM 2228 C CA . GLU A 1 280 ? 4.608 -2.986 -7.665 1.00 89.56 280 GLU A CA 1
ATOM 2229 C C . GLU A 1 280 ? 3.734 -1.727 -7.522 1.00 89.56 280 GLU A C 1
ATOM 2231 O O . GLU A 1 280 ? 3.042 -1.552 -6.510 1.00 89.56 280 GLU A O 1
ATOM 2236 N N . ALA A 1 281 ? 3.702 -0.877 -8.553 1.00 90.56 281 ALA A N 1
ATOM 2237 C CA . ALA A 1 281 ? 2.868 0.319 -8.593 1.00 90.56 281 ALA A CA 1
ATOM 2238 C C . ALA A 1 281 ? 1.370 -0.027 -8.560 1.00 90.56 281 ALA A C 1
ATOM 2240 O O . ALA A 1 281 ? 0.608 0.629 -7.848 1.00 90.56 281 ALA A O 1
ATOM 2241 N N . ASP A 1 282 ? 0.937 -1.078 -9.261 1.00 90.94 282 ASP A N 1
ATOM 2242 C CA . ASP A 1 282 ? -0.440 -1.579 -9.225 1.00 90.94 282 ASP A CA 1
ATOM 2243 C C . ASP A 1 282 ? -0.856 -2.025 -7.825 1.00 90.94 282 ASP A C 1
ATOM 2245 O O . ASP A 1 282 ? -1.938 -1.669 -7.340 1.00 90.94 282 ASP A O 1
ATOM 2249 N N . THR A 1 283 ? 0.032 -2.740 -7.136 1.00 90.12 283 THR A N 1
ATOM 2250 C CA . THR A 1 283 ? -0.192 -3.147 -5.746 1.00 90.12 283 THR A CA 1
ATOM 2251 C C . THR A 1 283 ? -0.354 -1.925 -4.838 1.00 90.12 283 THR A C 1
ATOM 2253 O O . THR A 1 283 ? -1.301 -1.859 -4.049 1.00 90.12 283 THR A O 1
ATOM 2256 N N . CYS A 1 284 ? 0.514 -0.920 -4.984 1.00 92.12 284 CYS A N 1
ATOM 2257 C CA . CYS A 1 284 ? 0.421 0.336 -4.237 1.00 92.12 284 CYS A CA 1
ATOM 2258 C C . CYS A 1 284 ? -0.900 1.078 -4.519 1.00 92.12 284 CYS A C 1
ATOM 2260 O O . CYS A 1 284 ? -1.598 1.474 -3.582 1.00 92.12 284 CYS A O 1
ATOM 2262 N N . ARG A 1 285 ? -1.308 1.189 -5.794 1.00 91.94 285 ARG A N 1
ATOM 2263 C CA . ARG A 1 285 ? -2.587 1.803 -6.198 1.00 91.94 285 ARG A CA 1
ATOM 2264 C C . ARG A 1 285 ? -3.789 1.102 -5.562 1.00 91.94 285 ARG A C 1
ATOM 2266 O O . ARG A 1 285 ? -4.707 1.780 -5.101 1.00 91.94 285 ARG A O 1
ATOM 2273 N N . SER A 1 286 ? -3.777 -0.231 -5.496 1.00 93.50 286 SER A N 1
ATOM 2274 C CA . SER A 1 286 ? -4.842 -1.003 -4.845 1.00 93.50 286 SER A CA 1
ATOM 2275 C C . SER A 1 286 ? -4.924 -0.717 -3.344 1.00 93.50 286 SER A C 1
ATOM 2277 O O . SER A 1 286 ? -6.015 -0.487 -2.826 1.00 93.50 286 SER A O 1
ATOM 2279 N N . ILE A 1 287 ? -3.784 -0.698 -2.644 1.00 91.56 287 ILE A N 1
ATOM 2280 C CA . ILE A 1 287 ? -3.739 -0.420 -1.199 1.00 91.56 287 ILE A CA 1
ATOM 2281 C C . ILE A 1 287 ? -4.249 0.993 -0.905 1.00 91.56 287 ILE A C 1
ATOM 2283 O O . ILE A 1 287 ? -5.035 1.187 0.024 1.00 91.56 287 ILE A O 1
ATOM 2287 N N . LEU A 1 288 ? -3.830 1.978 -1.702 1.00 94.06 288 LEU A N 1
ATOM 2288 C CA . LEU A 1 288 ? -4.273 3.359 -1.545 1.00 94.06 288 LEU A CA 1
ATOM 2289 C C . LEU A 1 288 ? -5.795 3.480 -1.721 1.00 94.06 288 LEU A C 1
ATOM 2291 O O . LEU A 1 288 ? -6.459 4.074 -0.873 1.00 94.06 288 LEU A O 1
ATOM 2295 N N . ALA A 1 289 ? -6.361 2.844 -2.752 1.00 93.81 289 ALA A N 1
ATOM 2296 C CA . ALA A 1 289 ? -7.807 2.830 -2.982 1.00 93.81 289 ALA A CA 1
ATOM 2297 C C . ALA A 1 289 ? -8.584 2.193 -1.812 1.00 93.81 289 ALA A C 1
ATOM 2299 O O . ALA A 1 289 ? -9.644 2.690 -1.415 1.00 93.81 289 ALA A O 1
ATOM 2300 N N . ASP A 1 290 ? -8.050 1.122 -1.218 1.00 93.38 290 ASP A N 1
ATOM 2301 C CA . ASP A 1 290 ? -8.646 0.483 -0.043 1.00 93.38 290 ASP A CA 1
ATOM 2302 C C . ASP A 1 290 ? -8.612 1.393 1.195 1.00 93.38 290 ASP A C 1
ATOM 2304 O O . ASP A 1 290 ? -9.602 1.461 1.938 1.00 93.38 290 ASP A O 1
ATOM 2308 N N . LEU A 1 291 ? -7.507 2.116 1.413 1.00 92.12 291 LEU A N 1
ATOM 2309 C CA . LEU A 1 291 ? -7.350 3.071 2.514 1.00 92.12 291 LEU A CA 1
ATOM 2310 C C . LEU A 1 291 ? -8.273 4.286 2.361 1.00 92.12 291 LEU A C 1
ATOM 2312 O O . LEU A 1 291 ? -8.960 4.651 3.316 1.00 92.12 291 LEU A O 1
ATOM 2316 N N . GLU A 1 292 ? -8.363 4.867 1.165 1.00 92.94 292 GLU A N 1
ATOM 2317 C CA . GLU A 1 292 ? -9.310 5.946 0.854 1.00 92.94 292 GLU A CA 1
ATOM 2318 C C . GLU A 1 292 ? -10.761 5.477 1.037 1.00 92.94 292 GLU A C 1
ATOM 2320 O O . GLU A 1 292 ? -11.604 6.169 1.620 1.00 92.94 292 GLU A O 1
ATOM 2325 N N . GLY A 1 293 ? -11.065 4.252 0.599 1.00 90.81 293 GLY A N 1
ATOM 2326 C CA . GLY A 1 293 ? -12.357 3.615 0.829 1.00 90.81 293 GLY A CA 1
ATOM 2327 C C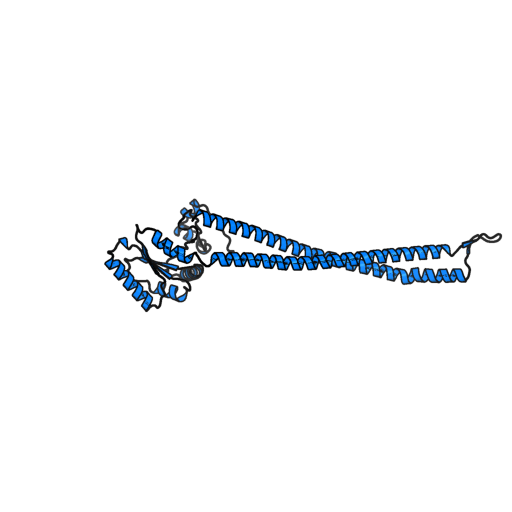 . GLY A 1 293 ? -12.660 3.431 2.318 1.00 90.81 293 GLY A C 1
ATOM 2328 O O . GLY A 1 293 ? -13.786 3.681 2.760 1.00 90.81 293 GLY A O 1
ATOM 2329 N N . LEU A 1 294 ? -11.670 3.015 3.111 1.00 90.12 294 LEU A N 1
ATOM 2330 C CA . LEU A 1 294 ? -11.791 2.886 4.561 1.00 90.12 294 LEU A CA 1
ATOM 2331 C C . LEU A 1 294 ? -12.037 4.240 5.231 1.00 90.12 294 LEU A C 1
ATOM 2333 O O . LEU A 1 294 ? -12.946 4.337 6.056 1.00 90.12 294 LEU A O 1
ATOM 2337 N N . GLN A 1 295 ? -11.287 5.273 4.849 1.00 91.81 295 GLN A N 1
ATOM 2338 C CA . GLN A 1 295 ? -11.455 6.629 5.361 1.00 91.81 295 GLN A CA 1
ATOM 2339 C C . GLN A 1 295 ? -12.866 7.156 5.087 1.00 91.81 295 GLN A C 1
ATOM 2341 O O . GLN A 1 295 ? -13.527 7.652 5.997 1.00 91.81 295 GLN A O 1
ATOM 2346 N N . ASN A 1 296 ? -13.370 6.978 3.864 1.00 90.38 296 ASN A N 1
ATOM 2347 C CA . ASN A 1 296 ? -14.721 7.399 3.497 1.00 90.38 296 ASN A CA 1
ATOM 2348 C C . ASN A 1 296 ? -15.798 6.702 4.338 1.00 90.38 296 ASN A C 1
ATOM 2350 O O . ASN A 1 296 ? -16.691 7.363 4.871 1.00 90.38 296 ASN A O 1
ATOM 2354 N N . ARG A 1 297 ? -15.700 5.376 4.514 1.00 88.56 297 ARG A N 1
ATOM 2355 C CA . ARG A 1 297 ? -16.629 4.626 5.378 1.00 88.56 297 ARG A CA 1
ATOM 2356 C C . ARG A 1 297 ? -16.557 5.098 6.828 1.00 88.56 297 ARG A C 1
ATOM 2358 O O . ARG A 1 297 ? -17.590 5.244 7.477 1.00 88.56 297 ARG A O 1
ATOM 2365 N N . PHE A 1 298 ? -15.350 5.343 7.335 1.00 86.62 298 PHE A N 1
ATOM 2366 C CA . PHE A 1 298 ? -15.145 5.806 8.703 1.00 86.62 298 PHE A CA 1
ATOM 2367 C C . PHE A 1 298 ? -15.759 7.194 8.932 1.00 86.62 298 PHE A C 1
ATOM 2369 O O . PHE A 1 298 ? -16.482 7.393 9.908 1.00 86.62 298 PHE A O 1
ATOM 2376 N N . THR A 1 299 ? -15.550 8.127 8.002 1.00 86.25 299 THR A N 1
ATOM 2377 C CA . THR A 1 299 ? -16.146 9.469 8.038 1.00 86.25 299 THR A CA 1
ATOM 2378 C C . THR A 1 299 ? -17.674 9.408 8.032 1.00 86.25 299 THR A C 1
ATOM 2380 O O . THR A 1 299 ? -18.308 10.048 8.867 1.00 86.25 299 THR A O 1
ATOM 2383 N N . GLN A 1 300 ? -18.277 8.574 7.178 1.00 84.38 300 GLN A N 1
ATOM 2384 C CA . GLN A 1 300 ? -19.735 8.384 7.150 1.00 84.38 300 GLN A CA 1
ATOM 2385 C C . GLN A 1 300 ? -20.282 7.832 8.473 1.00 84.38 300 GLN A C 1
ATOM 2387 O O . GLN A 1 300 ? -21.291 8.321 8.981 1.00 84.38 300 GLN A O 1
ATOM 2392 N N . LEU A 1 301 ? -19.617 6.831 9.059 1.00 81.81 301 LEU A N 1
ATOM 2393 C CA . LEU A 1 301 ? -20.007 6.281 10.361 1.00 81.81 301 LEU A CA 1
ATOM 2394 C C . LEU A 1 301 ? -19.899 7.333 11.469 1.00 81.81 301 LEU A C 1
ATOM 2396 O O . LEU A 1 301 ? -20.783 7.426 12.319 1.00 81.81 301 LEU A O 1
ATOM 2400 N N . ARG A 1 302 ? -18.845 8.154 11.448 1.00 79.44 302 ARG A N 1
ATOM 2401 C CA . ARG A 1 302 ? -18.675 9.251 12.403 1.00 79.44 302 ARG A CA 1
ATOM 2402 C C . ARG A 1 302 ? -19.804 10.273 12.291 1.00 79.44 302 ARG A C 1
ATOM 2404 O O . ARG A 1 302 ? -20.389 10.629 13.309 1.00 79.44 302 ARG A O 1
ATOM 2411 N N . GLU A 1 303 ? -20.160 10.689 11.078 1.00 80.75 303 GLU A N 1
ATOM 2412 C CA . GLU A 1 303 ? -21.287 11.599 10.852 1.00 80.75 303 GLU A CA 1
ATOM 2413 C C . GLU A 1 303 ? -22.608 11.016 11.370 1.00 80.75 303 GLU A C 1
ATOM 2415 O O . GLU A 1 303 ? -23.388 11.727 12.003 1.00 80.75 303 GLU A O 1
ATOM 2420 N N . GLN A 1 304 ? -22.848 9.716 11.170 1.00 77.25 304 GLN A N 1
ATOM 2421 C CA . GLN A 1 304 ? -24.026 9.034 11.715 1.00 77.25 304 GLN A CA 1
ATOM 2422 C C . GLN A 1 304 ? -24.033 9.033 13.249 1.00 77.25 304 GLN A C 1
ATOM 2424 O O . GLN A 1 304 ? -25.068 9.310 13.858 1.00 77.25 304 GLN A O 1
ATOM 2429 N N . ILE A 1 305 ? -22.889 8.764 13.885 1.00 70.88 305 ILE A N 1
ATOM 2430 C CA . ILE A 1 305 ? -22.739 8.816 15.348 1.00 70.88 305 ILE A CA 1
ATOM 2431 C C . ILE A 1 305 ? -23.002 10.235 15.870 1.00 70.88 305 ILE A C 1
ATOM 2433 O O . ILE A 1 305 ? -23.698 10.402 16.877 1.00 70.88 305 ILE A O 1
ATOM 2437 N N . ASP A 1 306 ? -22.491 11.258 15.188 1.00 69.56 306 ASP A N 1
ATOM 2438 C CA . ASP A 1 306 ? -22.683 12.658 15.564 1.00 69.56 306 ASP A CA 1
ATOM 2439 C C . ASP A 1 306 ? -24.148 13.093 15.392 1.00 69.56 306 ASP A C 1
ATOM 2441 O O . ASP A 1 306 ? -24.712 13.735 16.282 1.00 69.56 306 ASP A O 1
ATOM 2445 N N . GLN A 1 307 ? -24.811 12.680 14.307 1.00 70.75 307 GLN A N 1
ATOM 2446 C CA . GLN A 1 307 ? -26.239 12.931 14.072 1.00 70.75 307 GLN A CA 1
ATOM 2447 C C . GLN A 1 307 ? -27.121 12.255 15.125 1.00 70.75 307 GLN A C 1
ATOM 2449 O O . GLN A 1 307 ? -27.989 12.905 15.711 1.00 70.75 307 GLN A O 1
ATOM 2454 N N . LEU A 1 308 ? -26.868 10.976 15.425 1.00 63.88 308 LEU A N 1
ATOM 2455 C CA . LEU A 1 308 ? -27.535 10.266 16.520 1.00 63.88 308 LEU A CA 1
ATOM 2456 C C . LEU A 1 308 ? -27.266 10.958 17.858 1.00 63.88 308 LEU A C 1
ATOM 2458 O O . LEU A 1 308 ? -28.155 11.061 18.695 1.00 63.88 308 LEU A O 1
ATOM 2462 N N . SER A 1 309 ? -26.070 11.501 18.060 1.00 60.56 309 SER A N 1
ATOM 2463 C CA . SER A 1 309 ? -25.736 12.226 19.283 1.00 60.56 309 SER A CA 1
ATOM 2464 C C . SER A 1 309 ? -26.471 13.561 19.428 1.00 60.56 309 SER A C 1
ATOM 2466 O O . SER A 1 309 ? -26.713 13.981 20.559 1.00 60.56 309 SER A O 1
ATOM 2468 N N . GLN A 1 310 ? -26.818 14.221 18.320 1.00 55.69 310 GLN A N 1
ATOM 2469 C CA . GLN A 1 310 ? -27.566 15.483 18.302 1.00 55.69 310 GLN A CA 1
ATOM 2470 C C . GLN A 1 310 ? -29.081 15.284 18.413 1.00 55.69 310 GLN A C 1
ATOM 2472 O O . GLN A 1 310 ? -29.740 16.089 19.060 1.00 55.69 310 GLN A O 1
ATOM 2477 N N . LEU A 1 311 ? -29.629 14.210 17.835 1.00 47.53 311 LEU A N 1
ATOM 2478 C CA . LEU A 1 311 ? -31.059 13.870 17.911 1.00 47.53 311 LEU A CA 1
ATOM 2479 C C . LEU A 1 311 ? -31.530 13.492 19.326 1.00 47.53 311 LEU A C 1
ATOM 2481 O O . LEU A 1 311 ? -32.729 13.512 19.601 1.00 47.53 311 LEU A O 1
ATOM 2485 N N . HIS A 1 312 ? -30.586 13.149 20.204 1.00 41.81 312 HIS A N 1
ATOM 2486 C CA . HIS A 1 312 ? -30.830 12.692 21.574 1.00 41.81 312 HIS A CA 1
ATOM 2487 C C . HIS A 1 312 ? -30.342 13.681 22.651 1.00 41.81 312 HIS A C 1
ATOM 2489 O O . HIS A 1 312 ? -30.252 13.316 23.823 1.00 41.81 312 HIS A O 1
ATOM 2495 N N . ARG A 1 313 ? -30.036 14.930 22.266 1.00 38.56 313 ARG A N 1
ATOM 2496 C CA . ARG A 1 313 ? -29.945 16.085 23.179 1.00 38.56 313 ARG A CA 1
ATOM 2497 C C . ARG A 1 313 ? -31.277 16.823 23.232 1.00 38.56 313 ARG A C 1
ATOM 2499 O O . ARG A 1 313 ? -31.590 17.335 24.328 1.00 38.56 313 ARG A O 1
#

Sequence (313 aa):
PDSILKEISEDTFRRVSKEVLEEVGGISSMIKYFVMAYANKGLERLSILDTPGFSSQDEVDEQRTMEVINECDALFWVVDVNSGTLNTRSICVIRQYLHKPLYIIINKVDTKSPSEVKQAEQAIRATCSKEKLEVKGFIYMGMKTPLDELHQVFSTLGSSSSLGLLEAFSQRIQELIDEQMDIKKEYDDKQHQYHQDLSELETTFSNNLDTVAELAEEAAGIPHFETHFFSSDCFEMDVLEYRDLEEKLKVLSKEAPDILRGNVEGIKEAVSNILSIEDEADTCRSILADLEGLQNRFTQLREQIDQLSQLHR

Secondary structure (DSSP, 8-state):
---------HHHHHH--HHHHHHSTTHHHH----------GGGTT--------TT-S-HHHHHHHHHHHTTSS-EEEEEETTT-S--HHHHHHHHHH--S-EEEEEE-GGGS-HHHHHHHHHHHHHHHHHTT----EEEEE-TT--THHHHHHHHHHSSSSHHHHHHHHHHHHHHHHHHHHHHHHHHHHHHHHHHHHHHHHHHHHHHHHHHHHHHHHHHHHSSEEE--SSS--EEE--HHHHHHHHHHHHIIIIIHHHHHHHHHHHHHHHHHHHHHHHHHHHHHHHHHHHHHHHHHHHHHHHHHHHHHHHHT-

Foldseek 3Di:
DPPDDDDDDPVVVVPDDPVNCVVVPPNVVVDLDDDDDDPDLLDPQHDDDDADDLPDPDPVSLVSVLVVQVVDQEDEAEDELVVLDDDPSSLVSCVVRHPHAYEYEHEACVVDDPVSSVSSVVSVVVVCVVSVNDHPYYHYYHPPDDCVSVSVVVVVRRDPPDVVVLVVVLVVLVVVLVVLVVVLVVLVVVLVVLVVQLVVLVVQLVVLVVVLVVLVVLLVPLFDWDPDPPDHIDTDHDPVSVVSSVVSVCCNVPVSVVSNVVSVVSNVVSVVSNVVSVVVSVVSVVVSVVSVVVSVVSVVVVVVVVVVVVVSD

Radius of gyration: 42.9 Å; chains: 1; bounding box: 85×48×134 Å

pLDDT: mean 82.2, std 14.22, range [38.56, 98.12]